Protein AF-A0A9E0F2V9-F1 (afdb_monomer_lite)

pLDDT: mean 80.14, std 17.18, range [42.03, 98.0]

Structure (mmCIF, N/CA/C/O backbone):
data_AF-A0A9E0F2V9-F1
#
_entry.id   AF-A0A9E0F2V9-F1
#
loop_
_atom_site.group_PDB
_atom_site.id
_atom_site.type_symbol
_atom_site.label_atom_id
_atom_site.label_alt_id
_atom_site.label_comp_id
_atom_site.label_asym_id
_atom_site.label_entity_id
_atom_site.label_seq_id
_atom_site.pdbx_PDB_ins_code
_atom_site.Cartn_x
_atom_site.Cartn_y
_atom_site.Cartn_z
_atom_site.occupancy
_atom_site.B_iso_or_equiv
_atom_site.auth_seq_id
_atom_site.auth_comp_id
_atom_site.auth_asym_id
_atom_site.auth_atom_id
_atom_site.pdbx_PDB_model_num
ATOM 1 N N . MET A 1 1 ? 51.502 -6.709 -79.202 1.00 42.56 1 MET A N 1
ATOM 2 C CA . MET A 1 1 ? 51.599 -5.988 -77.911 1.00 42.56 1 MET A CA 1
ATOM 3 C C . MET A 1 1 ? 50.221 -5.487 -77.491 1.00 42.56 1 MET A C 1
ATOM 5 O O . MET A 1 1 ? 49.540 -4.873 -78.295 1.00 42.56 1 MET A O 1
ATOM 9 N N . LYS A 1 2 ? 49.848 -5.825 -76.248 1.00 44.97 2 LYS A N 1
ATOM 10 C CA . LYS A 1 2 ? 48.811 -5.293 -75.335 1.00 44.97 2 LYS A CA 1
ATOM 11 C C . LYS A 1 2 ? 47.953 -4.091 -75.790 1.00 44.97 2 LYS A C 1
ATOM 13 O O . LYS A 1 2 ? 48.499 -3.030 -76.061 1.00 44.97 2 LYS A O 1
ATOM 18 N N . LYS A 1 3 ? 46.635 -4.174 -75.553 1.00 42.03 3 LYS A N 1
ATOM 19 C CA . LYS A 1 3 ? 45.989 -3.678 -74.309 1.00 42.03 3 LYS A CA 1
ATOM 20 C C . LYS A 1 3 ? 44.497 -4.054 -74.272 1.00 42.03 3 LYS A C 1
ATOM 22 O O . LYS A 1 3 ? 43.690 -3.520 -75.022 1.00 42.03 3 LYS A O 1
ATOM 27 N N . THR A 1 4 ? 44.142 -4.947 -73.355 1.00 48.25 4 THR A N 1
ATOM 28 C CA . THR A 1 4 ? 42.770 -5.242 -72.924 1.00 48.25 4 THR A CA 1
ATOM 29 C C . THR A 1 4 ? 42.269 -4.127 -71.998 1.00 48.25 4 THR A C 1
ATOM 31 O O . THR A 1 4 ? 42.947 -3.767 -71.036 1.00 48.25 4 THR A O 1
ATOM 34 N N . LYS A 1 5 ? 41.086 -3.568 -72.288 1.00 46.91 5 LYS A N 1
ATOM 35 C CA . LYS A 1 5 ? 40.357 -2.646 -71.401 1.00 46.91 5 LYS A CA 1
ATOM 36 C C . LYS A 1 5 ? 39.506 -3.462 -70.426 1.00 46.91 5 LYS A C 1
ATOM 38 O O . LYS A 1 5 ? 38.614 -4.188 -70.849 1.00 46.91 5 LYS A O 1
ATOM 43 N N . HIS A 1 6 ? 39.789 -3.322 -69.135 1.00 46.28 6 HIS A N 1
ATOM 44 C CA . HIS A 1 6 ? 38.959 -3.838 -68.050 1.00 46.28 6 HIS A CA 1
ATOM 45 C C . HIS A 1 6 ? 37.864 -2.816 -67.720 1.00 46.28 6 HIS A C 1
ATOM 47 O O . HIS A 1 6 ? 38.167 -1.700 -67.305 1.00 46.28 6 HIS A O 1
ATOM 53 N N . ASN A 1 7 ? 36.602 -3.213 -67.879 1.00 51.56 7 ASN A N 1
ATOM 54 C CA . ASN A 1 7 ? 35.463 -2.532 -67.271 1.00 51.56 7 ASN A CA 1
ATOM 55 C C . ASN A 1 7 ? 35.309 -3.048 -65.836 1.00 51.56 7 ASN A C 1
ATOM 57 O O . ASN A 1 7 ? 35.138 -4.249 -65.631 1.00 51.56 7 ASN A O 1
ATOM 61 N N . SER A 1 8 ? 35.371 -2.150 -64.852 1.00 51.09 8 SER A N 1
ATOM 62 C CA . SER A 1 8 ? 35.053 -2.446 -63.454 1.00 51.09 8 SER A CA 1
ATOM 63 C C . SER A 1 8 ? 33.797 -1.683 -63.036 1.00 51.09 8 SER A C 1
ATOM 65 O O . SER A 1 8 ? 33.853 -0.532 -62.605 1.00 51.09 8 SER A O 1
ATOM 67 N N . THR A 1 9 ? 32.656 -2.343 -63.153 1.00 54.81 9 THR A N 1
ATOM 68 C CA . THR A 1 9 ? 31.407 -1.977 -62.482 1.00 54.81 9 THR A CA 1
ATOM 69 C C . THR A 1 9 ? 31.205 -3.050 -61.427 1.00 54.81 9 THR A C 1
ATOM 71 O O . THR A 1 9 ? 31.023 -4.183 -61.830 1.00 54.81 9 THR A O 1
ATOM 74 N N . PHE A 1 10 ? 31.277 -2.768 -60.122 1.00 43.97 10 PHE A N 1
ATOM 75 C CA . PHE A 1 10 ? 30.590 -3.601 -59.119 1.00 43.97 10 PHE A CA 1
ATOM 76 C C . PHE A 1 10 ? 30.521 -2.909 -57.744 1.00 43.97 10 PHE A C 1
ATOM 78 O O . PHE A 1 10 ? 31.522 -2.698 -57.064 1.00 43.97 10 PHE A O 1
ATOM 85 N N . CYS A 1 11 ? 29.286 -2.543 -57.391 1.00 51.06 11 CYS A N 1
ATOM 86 C CA . CYS A 1 11 ? 28.669 -2.473 -56.065 1.00 51.06 11 CYS A CA 1
ATOM 87 C C . CYS A 1 11 ? 29.554 -2.144 -54.849 1.00 51.06 11 CYS A C 1
ATOM 89 O O . CYS A 1 11 ? 30.099 -3.029 -54.194 1.00 51.06 11 CYS A O 1
ATOM 91 N N . LYS A 1 12 ? 29.533 -0.877 -54.425 1.00 48.84 12 LYS A N 1
ATOM 92 C CA . LYS A 1 12 ? 29.829 -0.475 -53.041 1.00 48.84 12 LYS A CA 1
ATOM 93 C C . LYS A 1 12 ? 28.700 0.423 -52.545 1.00 48.84 12 LYS A C 1
ATOM 95 O O . LYS A 1 12 ? 28.771 1.635 -52.687 1.00 48.84 12 LYS A O 1
ATOM 100 N N . GLY A 1 13 ? 27.625 -0.173 -52.030 1.00 51.34 13 GLY A N 1
ATOM 101 C CA . GLY A 1 13 ? 26.477 0.621 -51.574 1.00 51.34 13 GLY A CA 1
ATOM 102 C C . GLY A 1 13 ? 25.400 -0.096 -50.761 1.00 51.34 13 GLY A C 1
ATOM 103 O O . GLY A 1 13 ? 24.364 0.506 -50.525 1.00 51.34 13 GLY A O 1
ATOM 104 N N . LEU A 1 14 ? 25.603 -1.346 -50.324 1.00 49.72 14 LEU A N 1
ATOM 105 C CA . LEU A 1 14 ? 24.592 -2.082 -49.538 1.00 49.72 14 LEU A CA 1
ATOM 106 C C . LEU A 1 14 ? 25.053 -2.541 -48.145 1.00 49.72 14 LEU A C 1
ATOM 108 O O . LEU A 1 14 ? 24.257 -3.090 -47.391 1.00 49.72 14 LEU A O 1
ATOM 112 N N . ALA A 1 15 ? 26.308 -2.295 -47.764 1.00 51.28 15 ALA A N 1
ATOM 113 C CA . ALA A 1 15 ? 26.835 -2.760 -46.482 1.00 51.28 15 ALA A CA 1
ATOM 114 C C . ALA A 1 15 ? 26.300 -2.021 -45.228 1.00 51.28 15 ALA A C 1
ATOM 116 O O . ALA A 1 15 ? 26.073 -2.698 -44.226 1.00 51.28 15 ALA A O 1
ATOM 117 N N . PRO A 1 16 ? 26.049 -0.691 -45.212 1.00 53.28 16 PRO A N 1
ATOM 118 C CA . PRO A 1 16 ? 25.692 -0.030 -43.952 1.00 53.28 16 PRO A CA 1
ATOM 119 C C . PRO A 1 16 ? 24.237 -0.278 -43.517 1.00 53.28 16 PRO A C 1
ATOM 121 O O . PRO A 1 16 ? 23.945 -0.207 -42.327 1.00 53.28 16 PRO A O 1
ATOM 124 N N . LEU A 1 17 ? 23.323 -0.614 -44.437 1.00 49.56 17 LEU A N 1
ATOM 125 C CA . LEU A 1 17 ? 21.896 -0.766 -44.115 1.00 49.56 17 LEU A CA 1
ATOM 126 C C . LEU A 1 17 ? 21.580 -2.086 -43.380 1.00 49.56 17 LEU A C 1
ATOM 128 O O . LEU A 1 17 ? 20.716 -2.123 -42.502 1.00 49.56 17 LEU A O 1
ATOM 132 N N . VAL A 1 18 ? 22.306 -3.162 -43.708 1.00 55.56 18 VAL A N 1
ATOM 133 C CA . VAL A 1 18 ? 22.108 -4.499 -43.113 1.00 55.56 18 VAL A CA 1
ATOM 134 C C . VAL A 1 18 ? 22.636 -4.555 -41.674 1.00 55.56 18 VAL A C 1
ATOM 136 O O . VAL A 1 18 ? 22.033 -5.183 -40.808 1.00 55.56 18 VAL A O 1
ATOM 139 N N . VAL A 1 19 ? 23.727 -3.840 -41.384 1.00 56.69 19 VAL A N 1
ATOM 140 C CA . VAL A 1 19 ? 24.311 -3.791 -40.033 1.00 56.69 19 VAL A CA 1
ATOM 141 C C . VAL A 1 19 ? 23.405 -3.018 -39.068 1.00 56.69 19 VAL A C 1
ATOM 143 O O . VAL A 1 19 ? 23.190 -3.459 -37.941 1.00 56.69 19 VAL A O 1
ATOM 146 N N . VAL A 1 20 ? 22.803 -1.910 -39.515 1.00 57.31 20 VAL A N 1
ATOM 147 C CA . VAL A 1 20 ? 21.887 -1.106 -38.684 1.00 57.31 20 VAL A CA 1
ATOM 148 C C . VAL A 1 20 ? 20.603 -1.875 -38.353 1.00 57.31 20 VAL A C 1
ATOM 150 O O . VAL A 1 20 ? 20.147 -1.844 -37.211 1.00 57.31 20 VAL A O 1
ATOM 153 N N . THR A 1 21 ? 20.044 -2.620 -39.311 1.00 58.09 21 THR A N 1
ATOM 154 C CA . THR A 1 21 ? 18.828 -3.424 -39.086 1.00 58.09 21 THR A CA 1
ATOM 155 C C . THR A 1 21 ? 19.072 -4.613 -38.152 1.00 58.09 21 THR A C 1
ATOM 157 O O . THR A 1 21 ? 18.257 -4.849 -37.260 1.00 58.09 21 THR A O 1
ATOM 160 N N . ALA A 1 22 ? 20.213 -5.303 -38.263 1.00 58.62 22 ALA A N 1
ATOM 161 C CA . ALA A 1 22 ? 20.571 -6.395 -37.353 1.00 58.62 22 ALA A CA 1
ATOM 162 C C . ALA A 1 22 ? 20.775 -5.914 -35.901 1.00 58.62 22 ALA A C 1
ATOM 164 O O . ALA A 1 22 ? 20.269 -6.531 -34.962 1.00 58.62 22 ALA A O 1
ATOM 165 N N . ILE A 1 23 ? 21.441 -4.770 -35.709 1.00 57.19 23 ILE A N 1
ATOM 166 C CA . ILE A 1 23 ? 21.664 -4.179 -34.381 1.00 57.19 23 ILE A CA 1
ATOM 167 C C . ILE A 1 23 ? 20.333 -3.777 -33.723 1.00 57.19 23 ILE A C 1
ATOM 169 O O . ILE A 1 23 ? 20.120 -4.076 -32.549 1.00 57.19 23 ILE A O 1
ATOM 173 N N . LEU A 1 24 ? 19.396 -3.184 -34.474 1.00 56.12 24 LEU A N 1
ATOM 174 C CA . LEU A 1 24 ? 18.068 -2.828 -33.955 1.00 56.12 24 LEU A CA 1
ATOM 175 C C . LEU A 1 24 ? 17.270 -4.049 -33.472 1.00 56.12 24 LEU A C 1
ATOM 177 O O . LEU A 1 24 ? 16.605 -3.959 -32.443 1.00 56.12 24 LEU A O 1
ATOM 181 N N . THR A 1 25 ? 17.361 -5.201 -34.147 1.00 56.09 25 THR A N 1
ATOM 182 C CA . THR A 1 25 ? 16.632 -6.414 -33.721 1.00 56.09 25 THR A CA 1
ATOM 183 C C . THR A 1 25 ? 17.142 -7.021 -32.411 1.00 56.09 25 THR A C 1
ATOM 185 O O . THR A 1 25 ? 16.345 -7.571 -31.650 1.00 56.09 25 THR A O 1
ATOM 188 N N . LEU A 1 26 ? 18.434 -6.868 -32.091 1.00 53.38 26 LEU A N 1
ATOM 189 C CA . LEU A 1 26 ? 19.013 -7.365 -30.837 1.00 53.38 26 LEU A CA 1
ATOM 190 C C . LEU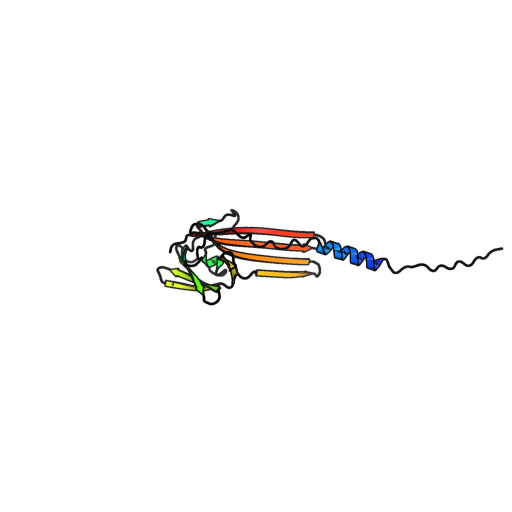 A 1 26 ? 18.591 -6.528 -29.619 1.00 53.38 26 LEU A C 1
ATOM 192 O O . LEU A 1 26 ? 18.475 -7.064 -28.517 1.00 53.38 26 LEU A O 1
ATOM 196 N N . PHE A 1 27 ? 18.283 -5.241 -29.805 1.00 50.22 27 PHE A N 1
ATOM 197 C CA . PHE A 1 27 ? 17.845 -4.375 -28.707 1.00 50.22 27 PHE A CA 1
ATOM 198 C C . PHE A 1 27 ? 16.422 -4.673 -28.206 1.00 50.22 27 PHE A C 1
ATOM 200 O O . PHE A 1 27 ? 16.122 -4.388 -27.047 1.00 50.22 27 PHE A O 1
ATOM 207 N N . PHE A 1 28 ? 15.559 -5.305 -29.011 1.00 51.12 28 PHE A N 1
ATOM 208 C CA . PHE A 1 28 ? 14.186 -5.626 -28.591 1.00 51.12 28 PHE A CA 1
ATOM 209 C C . PHE A 1 28 ? 14.047 -6.945 -27.814 1.00 51.12 28 PHE A C 1
ATOM 211 O O . PHE A 1 28 ? 13.013 -7.159 -27.183 1.00 51.12 28 PHE A O 1
ATOM 218 N N . GLN A 1 29 ? 15.058 -7.824 -27.801 1.00 50.34 29 GLN A N 1
ATOM 219 C CA . GLN A 1 29 ? 14.939 -9.130 -27.131 1.00 50.34 29 GLN A CA 1
ATOM 220 C C . GLN A 1 29 ? 15.136 -9.088 -25.604 1.00 50.34 29 GLN A C 1
ATOM 222 O O . GLN A 1 29 ? 14.766 -10.039 -24.917 1.00 50.34 29 GLN A O 1
ATOM 227 N N . SER A 1 30 ? 15.656 -7.988 -25.048 1.00 48.12 30 SER A N 1
ATOM 228 C CA . SER A 1 30 ? 15.982 -7.894 -23.612 1.00 48.12 30 SER A CA 1
ATOM 229 C C . SER A 1 30 ? 14.944 -7.150 -22.763 1.00 48.12 30 SER A C 1
ATOM 231 O O . SER A 1 30 ? 15.102 -7.057 -21.543 1.00 48.12 30 SER A O 1
ATOM 233 N N . CYS A 1 31 ? 13.850 -6.656 -23.351 1.00 51.56 31 CYS A N 1
ATOM 234 C CA . CYS A 1 31 ? 12.750 -6.070 -22.585 1.00 51.56 31 CYS A CA 1
ATOM 235 C C . CYS A 1 31 ? 11.908 -7.175 -21.933 1.00 51.56 31 CYS A C 1
ATOM 237 O O . CYS A 1 31 ? 10.931 -7.653 -22.508 1.00 51.56 31 CYS A O 1
ATOM 239 N N . LYS A 1 32 ? 12.261 -7.582 -20.707 1.00 58.38 32 LYS A N 1
ATOM 240 C CA . LYS A 1 32 ? 11.376 -8.432 -19.899 1.00 58.38 32 LYS A CA 1
ATOM 241 C C . LYS A 1 32 ? 10.105 -7.638 -19.565 1.00 58.38 32 LYS A C 1
ATOM 243 O O . LYS A 1 32 ? 10.209 -6.584 -18.938 1.00 58.38 32 LYS A O 1
ATOM 248 N N . PRO A 1 33 ? 8.908 -8.106 -19.958 1.00 58.88 33 PRO A N 1
ATOM 249 C CA . PRO A 1 33 ? 7.674 -7.419 -19.611 1.00 58.88 33 PRO A CA 1
ATOM 250 C C . PRO A 1 33 ? 7.473 -7.459 -18.095 1.00 58.88 33 PRO A C 1
ATOM 252 O O . PRO A 1 33 ? 7.706 -8.487 -17.450 1.00 58.88 33 PRO A O 1
ATOM 255 N N . PHE A 1 34 ? 7.008 -6.344 -17.528 1.00 63.66 34 PHE A N 1
ATOM 256 C CA . PHE A 1 34 ? 6.638 -6.288 -16.119 1.00 63.66 34 PHE A CA 1
ATOM 257 C C . PHE A 1 34 ? 5.571 -7.346 -15.834 1.00 63.66 34 PHE A C 1
ATOM 259 O O . PHE A 1 34 ? 4.462 -7.290 -16.368 1.00 63.66 34 PHE A O 1
ATOM 266 N N . LYS A 1 35 ? 5.902 -8.313 -14.979 1.00 67.25 35 LYS A N 1
ATOM 267 C CA . LYS A 1 35 ? 4.924 -9.297 -14.517 1.00 67.25 35 LYS A CA 1
ATOM 268 C C . LYS A 1 35 ? 4.006 -8.613 -13.511 1.00 67.25 35 LYS A C 1
ATOM 270 O O . LYS A 1 35 ? 4.486 -8.181 -12.465 1.00 67.25 35 LYS A O 1
ATOM 275 N N . GLU A 1 36 ? 2.710 -8.539 -13.793 1.00 65.75 36 GLU A N 1
ATOM 276 C CA . GLU A 1 36 ? 1.734 -8.106 -12.789 1.00 65.75 36 GLU A CA 1
ATOM 277 C C . GLU A 1 36 ? 1.777 -9.022 -11.553 1.00 65.75 36 GLU A C 1
ATOM 279 O O . GLU A 1 36 ? 2.314 -10.134 -11.581 1.00 65.75 36 GLU A O 1
ATOM 284 N N . VAL A 1 37 ? 1.229 -8.531 -10.446 1.00 66.88 37 VAL A N 1
ATOM 285 C CA . VAL A 1 37 ? 1.048 -9.318 -9.227 1.00 66.88 37 VAL A CA 1
ATOM 286 C C . VAL A 1 37 ? 0.123 -10.515 -9.507 1.00 66.88 37 VAL A C 1
ATOM 288 O O . VAL A 1 37 ? -0.989 -10.334 -10.008 1.00 66.88 37 VAL A O 1
ATOM 291 N N . THR A 1 38 ? 0.578 -11.733 -9.197 1.00 62.28 38 THR A N 1
ATOM 292 C CA . THR A 1 38 ? -0.144 -12.984 -9.485 1.00 62.28 38 THR A CA 1
ATOM 293 C C . THR A 1 38 ? -1.468 -13.042 -8.725 1.00 62.28 38 THR A C 1
ATOM 295 O O . THR A 1 38 ? -1.505 -12.807 -7.518 1.00 62.28 38 THR A O 1
ATOM 298 N N . LYS A 1 39 ? -2.565 -13.368 -9.418 1.00 55.47 39 LYS A N 1
ATOM 299 C CA . LYS A 1 39 ? -3.900 -13.526 -8.821 1.00 55.47 39 LYS A CA 1
ATOM 300 C C . LYS A 1 39 ? -3.878 -14.640 -7.774 1.00 55.47 39 LYS A C 1
ATOM 302 O O . LYS A 1 39 ? -3.549 -15.777 -8.102 1.00 55.47 39 LYS A O 1
ATOM 307 N N . THR A 1 40 ? -4.250 -14.318 -6.543 1.00 56.78 40 THR A N 1
ATOM 308 C CA . THR A 1 40 ? -4.473 -15.313 -5.491 1.00 56.78 40 THR A CA 1
ATOM 309 C C . THR A 1 40 ? -5.983 -15.485 -5.371 1.00 56.78 40 THR A C 1
ATOM 311 O O . THR A 1 40 ? -6.689 -14.489 -5.221 1.00 56.78 40 THR A O 1
ATOM 314 N N . ASN A 1 41 ? -6.494 -16.715 -5.492 1.00 49.22 41 ASN A N 1
ATOM 315 C CA . ASN A 1 41 ? -7.918 -17.023 -5.316 1.00 49.22 41 ASN A CA 1
ATOM 316 C C . ASN A 1 41 ? -8.291 -16.866 -3.834 1.00 49.22 41 ASN A C 1
ATOM 318 O O . ASN A 1 41 ? -8.375 -17.849 -3.103 1.00 49.22 41 ASN A O 1
ATOM 322 N N . ASN A 1 42 ? -8.462 -15.628 -3.376 1.00 52.44 42 ASN A N 1
ATOM 323 C CA . ASN A 1 42 ? -8.866 -15.349 -2.008 1.00 52.44 42 ASN A CA 1
ATOM 324 C C . ASN A 1 42 ? -10.391 -15.281 -1.899 1.00 52.44 42 ASN A C 1
ATOM 326 O O . ASN A 1 42 ? -11.092 -14.773 -2.772 1.00 52.44 42 ASN A O 1
ATOM 330 N N . SER A 1 43 ? -10.881 -15.855 -0.801 1.00 48.47 43 SER A N 1
ATOM 331 C CA . SER A 1 43 ? -12.282 -15.887 -0.388 1.00 48.47 43 SER A CA 1
ATOM 332 C C . SER A 1 43 ? -12.889 -14.480 -0.335 1.00 48.47 43 SER A C 1
ATOM 334 O O . SER A 1 43 ? -12.224 -13.529 0.080 1.00 48.47 43 SER A O 1
ATOM 336 N N . LYS A 1 44 ? -14.170 -14.404 -0.723 1.00 51.06 44 LYS A N 1
ATOM 337 C CA . LYS A 1 44 ? -15.046 -13.232 -0.903 1.00 51.06 44 LYS A CA 1
ATOM 338 C C . LYS A 1 44 ? -15.165 -12.309 0.316 1.00 51.06 44 LYS A C 1
ATOM 340 O O . LYS A 1 44 ? -16.245 -12.153 0.880 1.00 51.06 44 LYS A O 1
ATOM 345 N N . THR A 1 45 ? -14.076 -11.698 0.748 1.00 58.16 45 THR A N 1
ATOM 346 C CA . THR A 1 45 ? -14.088 -10.767 1.872 1.00 58.16 45 THR A CA 1
ATOM 347 C C . THR A 1 45 ? -13.781 -9.366 1.385 1.00 58.16 45 THR A C 1
ATOM 349 O O . THR A 1 45 ? -12.755 -9.102 0.761 1.00 58.16 45 THR A O 1
ATOM 352 N N . GLU A 1 46 ? -14.729 -8.469 1.634 1.00 78.56 46 GLU A N 1
ATOM 353 C CA . GLU A 1 46 ? -14.623 -7.068 1.269 1.00 78.56 46 GLU A CA 1
ATOM 354 C C . GLU A 1 46 ? -13.513 -6.415 2.106 1.00 78.56 46 GLU A C 1
ATOM 356 O O . GLU A 1 46 ? -13.492 -6.528 3.331 1.00 78.56 46 GLU A O 1
ATOM 361 N N . ILE A 1 47 ? -12.583 -5.716 1.448 1.00 91.06 47 ILE A N 1
ATOM 362 C CA . ILE A 1 47 ? -11.488 -4.970 2.099 1.00 91.06 47 ILE A CA 1
ATOM 363 C C . ILE A 1 47 ? -11.976 -3.786 2.953 1.00 91.06 47 ILE A C 1
ATOM 365 O O . ILE A 1 47 ? -11.175 -3.092 3.577 1.00 91.06 47 ILE A O 1
ATOM 369 N N . VAL A 1 48 ? -13.284 -3.540 2.982 1.00 92.31 48 VAL A N 1
ATOM 370 C CA . VAL A 1 48 ? -13.937 -2.540 3.822 1.00 92.31 48 VAL A CA 1
ATOM 371 C C . VAL A 1 48 ? -13.924 -3.001 5.283 1.00 92.31 48 VAL A C 1
ATOM 373 O O . VAL A 1 48 ? -14.165 -4.170 5.600 1.00 92.31 48 VAL A O 1
ATOM 376 N N . GLY A 1 49 ? -13.601 -2.077 6.182 1.00 94.81 49 GLY A N 1
ATOM 377 C CA . GLY A 1 49 ? -13.474 -2.356 7.611 1.00 94.81 49 GLY A CA 1
ATOM 378 C C . GLY A 1 49 ? -12.585 -1.353 8.331 1.00 94.81 49 GLY A C 1
ATOM 379 O O . GLY A 1 49 ? -12.121 -0.376 7.740 1.00 94.81 49 GLY A O 1
ATOM 380 N N . VAL A 1 50 ? -12.354 -1.614 9.611 1.00 96.38 50 VAL A N 1
ATOM 381 C CA . VAL A 1 50 ? -11.437 -0.874 10.477 1.00 96.38 50 VAL A CA 1
ATOM 382 C C . VAL A 1 50 ? -10.234 -1.756 10.776 1.00 96.38 50 VAL A C 1
ATOM 384 O O . VAL A 1 50 ? -10.381 -2.923 11.142 1.00 96.38 50 VAL A O 1
ATOM 387 N N . TYR A 1 51 ? -9.041 -1.201 10.614 1.00 97.06 51 TYR A N 1
ATOM 388 C CA . TYR A 1 51 ? -7.774 -1.910 10.725 1.00 97.06 51 TYR A CA 1
ATOM 389 C C . TYR A 1 51 ? -6.843 -1.203 11.700 1.00 97.06 51 TYR A C 1
ATOM 391 O O . TYR A 1 51 ? -6.896 0.018 11.844 1.00 97.06 51 TYR A O 1
ATOM 399 N N . SER A 1 52 ? -5.949 -1.970 12.321 1.00 96.81 52 SER A N 1
ATOM 400 C CA . SER A 1 52 ? -4.836 -1.399 13.075 1.00 96.81 52 SER A CA 1
ATOM 401 C C . SER A 1 52 ? -3.940 -0.590 12.139 1.00 96.81 52 SER A C 1
ATOM 403 O O . SER A 1 52 ? -3.595 -1.051 11.046 1.00 96.81 52 SER A O 1
ATOM 405 N N . ASN A 1 53 ? -3.553 0.616 12.558 1.00 96.69 53 ASN A N 1
ATOM 406 C CA . ASN A 1 53 ? -2.557 1.387 11.824 1.00 96.69 53 ASN A CA 1
ATOM 407 C C . ASN A 1 53 ? -1.156 0.765 11.946 1.00 96.69 53 ASN A C 1
ATOM 409 O O . ASN A 1 53 ? -0.318 0.955 11.064 1.00 96.69 53 ASN A O 1
ATOM 413 N N . ASP A 1 54 ? -0.896 0.005 13.010 1.00 94.94 54 ASP A N 1
ATOM 414 C CA . ASP A 1 54 ? 0.392 -0.636 13.245 1.00 94.94 54 ASP A CA 1
ATOM 415 C C . ASP A 1 54 ? 0.564 -1.900 12.387 1.00 94.94 54 ASP A C 1
ATOM 417 O O . ASP A 1 54 ? -0.372 -2.658 12.136 1.00 94.94 54 ASP A O 1
ATOM 421 N N . CYS A 1 55 ? 1.786 -2.104 11.889 1.00 93.56 55 CYS A N 1
ATOM 422 C CA . CYS A 1 55 ? 2.125 -3.226 11.014 1.00 93.56 55 CYS A CA 1
ATOM 423 C C . CYS A 1 55 ? 2.476 -4.471 11.837 1.00 93.56 55 CYS A C 1
ATOM 425 O O . CYS A 1 55 ? 3.519 -4.506 12.505 1.00 93.56 55 CYS A O 1
ATOM 427 N N . ASP A 1 56 ? 1.646 -5.508 11.725 1.00 91.38 56 ASP A N 1
ATOM 428 C CA . ASP A 1 56 ? 1.819 -6.765 12.456 1.00 91.38 56 ASP A CA 1
ATOM 429 C C . ASP A 1 56 ? 3.023 -7.544 11.918 1.00 91.38 56 ASP A C 1
ATOM 431 O O . ASP A 1 56 ? 3.909 -7.954 12.673 1.00 91.38 56 ASP A O 1
ATOM 435 N N . SER A 1 57 ? 3.098 -7.717 10.594 1.00 89.06 57 SER A N 1
ATOM 436 C CA . SER A 1 57 ? 4.183 -8.468 9.961 1.00 89.06 57 SER A CA 1
ATOM 437 C C . SER A 1 57 ? 4.548 -7.965 8.567 1.00 89.06 57 SER A C 1
ATOM 439 O O . SER A 1 57 ? 3.757 -7.326 7.867 1.00 89.06 57 SER A O 1
ATOM 441 N N . ILE A 1 58 ? 5.793 -8.260 8.192 1.00 88.56 58 ILE A N 1
ATOM 442 C CA . ILE A 1 58 ? 6.372 -7.988 6.882 1.00 88.56 58 ILE A CA 1
ATOM 443 C C . ILE A 1 58 ? 7.117 -9.239 6.419 1.00 88.56 58 ILE A C 1
ATOM 445 O O . ILE A 1 58 ? 7.837 -9.856 7.206 1.00 88.56 58 ILE A O 1
ATOM 449 N N . ASP A 1 59 ? 6.916 -9.644 5.171 1.00 85.25 59 ASP A N 1
ATOM 450 C CA . ASP A 1 59 ? 7.553 -10.845 4.613 1.00 85.25 59 ASP A CA 1
ATOM 451 C C . ASP A 1 59 ? 9.037 -10.622 4.277 1.00 85.25 59 ASP A C 1
ATOM 453 O O . ASP A 1 59 ? 9.872 -11.514 4.437 1.00 85.25 59 ASP A O 1
ATOM 457 N N . ASN A 1 60 ? 9.388 -9.407 3.864 1.00 79.38 60 ASN A N 1
ATOM 458 C CA . ASN A 1 60 ? 10.745 -9.004 3.550 1.00 79.38 60 ASN A CA 1
ATOM 459 C C . ASN A 1 60 ? 11.443 -8.431 4.792 1.00 79.38 60 ASN A C 1
ATOM 461 O O . ASN A 1 60 ? 11.168 -7.306 5.210 1.00 79.38 60 ASN A O 1
ATOM 465 N N . LYS A 1 61 ? 12.401 -9.183 5.349 1.00 75.06 61 LYS A N 1
ATOM 466 C CA . LYS A 1 61 ? 13.171 -8.790 6.546 1.00 75.06 61 LYS A CA 1
ATOM 467 C C . LYS A 1 61 ? 13.968 -7.492 6.378 1.00 75.06 61 LYS A C 1
ATOM 469 O O . LYS A 1 61 ? 14.251 -6.833 7.371 1.00 75.06 61 LYS A O 1
ATOM 474 N N . ASN A 1 62 ? 14.312 -7.126 5.143 1.00 79.25 62 ASN A N 1
ATOM 475 C CA . ASN A 1 62 ? 15.046 -5.894 4.848 1.00 79.25 62 ASN A CA 1
ATOM 476 C C . ASN A 1 62 ? 14.114 -4.689 4.661 1.00 79.25 62 ASN A C 1
ATOM 478 O O . ASN A 1 62 ? 14.584 -3.558 4.544 1.00 79.25 62 ASN A O 1
ATOM 482 N N . ALA A 1 63 ? 12.799 -4.908 4.592 1.00 82.31 63 ALA A N 1
ATOM 483 C CA . ALA A 1 63 ? 11.844 -3.836 4.397 1.00 82.31 63 ALA A CA 1
ATOM 484 C C . ALA A 1 63 ? 11.472 -3.179 5.733 1.00 82.31 63 ALA A C 1
ATOM 486 O O . ALA A 1 63 ? 11.233 -3.830 6.749 1.00 82.31 63 ALA A O 1
ATOM 487 N N . THR A 1 64 ? 11.379 -1.851 5.722 1.00 85.75 64 THR A N 1
ATOM 488 C CA . THR A 1 64 ? 10.963 -1.083 6.896 1.00 85.75 64 THR A CA 1
ATOM 489 C C . THR A 1 64 ? 9.486 -1.335 7.194 1.00 85.75 64 THR A C 1
ATOM 491 O O . THR A 1 64 ? 8.633 -1.252 6.294 1.00 85.75 64 THR A O 1
ATOM 494 N N . LYS A 1 65 ? 9.172 -1.596 8.469 1.00 88.81 65 LYS A N 1
ATOM 495 C CA . LYS A 1 65 ? 7.792 -1.562 8.959 1.00 88.81 65 LYS A CA 1
ATOM 496 C C . LYS A 1 65 ? 7.240 -0.152 8.754 1.00 88.81 65 LYS A C 1
ATOM 498 O O . LYS A 1 65 ? 7.849 0.823 9.176 1.00 88.81 65 LYS A O 1
ATOM 503 N N . LYS A 1 66 ? 6.099 -0.057 8.075 1.00 91.81 66 LYS A N 1
ATOM 504 C CA . LYS A 1 66 ? 5.378 1.197 7.842 1.00 91.81 66 LYS A CA 1
ATOM 505 C C . LYS A 1 66 ? 3.979 1.053 8.400 1.00 91.81 66 LYS A C 1
ATOM 507 O O . LYS A 1 66 ? 3.344 0.022 8.165 1.00 91.81 66 LYS A O 1
ATOM 512 N N . GLN A 1 67 ? 3.500 2.081 9.082 1.00 94.94 67 GLN A N 1
ATOM 513 C CA . GLN A 1 67 ? 2.099 2.152 9.467 1.00 94.94 67 GLN A CA 1
ATOM 514 C C . GLN A 1 67 ? 1.205 2.173 8.223 1.00 94.94 67 GLN A C 1
ATOM 516 O O . GLN A 1 67 ? 1.621 2.635 7.154 1.00 94.94 67 GLN A O 1
ATOM 521 N N . LEU A 1 68 ? -0.019 1.667 8.345 1.00 95.81 68 LEU A N 1
ATOM 522 C CA . LEU A 1 68 ? -0.966 1.581 7.237 1.00 95.81 68 LEU A CA 1
ATOM 523 C C . LEU A 1 68 ? -1.191 2.962 6.625 1.00 95.81 68 LEU A C 1
ATOM 525 O O . LEU A 1 68 ? -1.107 3.120 5.406 1.00 95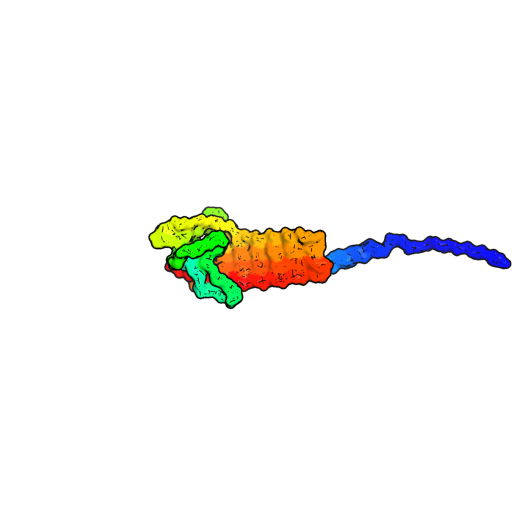.81 68 LEU A O 1
ATOM 529 N N . TRP A 1 69 ? -1.363 3.986 7.457 1.00 96.69 69 TRP A N 1
ATOM 530 C CA . TRP A 1 69 ? -1.568 5.349 6.993 1.00 96.69 69 TRP A CA 1
ATOM 531 C C . TRP A 1 69 ? -0.364 5.918 6.233 1.00 96.69 69 TRP A C 1
ATOM 533 O O . TRP A 1 69 ? -0.560 6.587 5.225 1.00 96.69 69 TRP A O 1
ATOM 543 N N . GLN A 1 70 ? 0.875 5.551 6.579 1.00 94.31 70 GLN A N 1
ATOM 544 C CA . GLN A 1 70 ? 2.068 5.947 5.806 1.00 94.31 70 GLN A CA 1
ATOM 545 C C . GLN A 1 70 ? 2.079 5.371 4.377 1.00 94.31 70 GLN A C 1
ATOM 547 O O . GLN A 1 70 ? 2.758 5.883 3.484 1.00 94.31 70 GLN A O 1
ATOM 552 N N . THR A 1 71 ? 1.335 4.288 4.125 1.00 92.56 71 THR A N 1
ATOM 553 C CA . THR A 1 71 ? 1.158 3.737 2.768 1.00 92.56 71 THR A CA 1
ATOM 554 C C . THR A 1 71 ? 0.089 4.487 1.961 1.00 92.56 71 THR A C 1
ATOM 556 O O . THR A 1 71 ? 0.080 4.445 0.722 1.00 92.56 71 THR A O 1
ATOM 559 N N . VAL A 1 72 ? -0.820 5.174 2.656 1.00 94.00 72 VAL A N 1
ATOM 560 C CA . VAL A 1 72 ? -1.884 6.015 2.096 1.00 94.00 72 VAL A CA 1
ATOM 561 C C . VAL A 1 72 ? -1.350 7.421 1.840 1.00 94.00 72 VAL A C 1
ATOM 563 O O . VAL A 1 72 ? -1.518 7.960 0.741 1.00 94.00 72 VAL A O 1
ATOM 566 N N . ASP A 1 73 ? -0.637 7.974 2.817 1.00 94.00 73 ASP A N 1
ATOM 567 C CA . ASP A 1 73 ? 0.043 9.253 2.759 1.00 94.00 73 ASP A CA 1
ATOM 568 C C . ASP A 1 73 ? 1.538 9.120 3.060 1.00 94.00 73 ASP A C 1
ATOM 570 O O . ASP A 1 73 ? 1.955 8.945 4.201 1.00 94.00 73 ASP A O 1
ATOM 574 N N . LYS A 1 74 ? 2.360 9.252 2.014 1.00 89.38 74 LYS A N 1
ATOM 575 C CA . LYS A 1 74 ? 3.820 9.150 2.125 1.00 89.38 74 LYS A CA 1
ATOM 576 C C . LYS A 1 74 ? 4.439 10.266 2.972 1.00 89.38 74 LYS A C 1
ATOM 578 O O . LYS A 1 74 ? 5.543 10.075 3.465 1.00 89.38 74 LYS A O 1
ATOM 583 N N . ASN A 1 75 ? 3.752 11.401 3.114 1.00 91.50 75 ASN A N 1
ATOM 584 C CA . ASN A 1 75 ? 4.250 12.556 3.861 1.00 91.50 75 ASN A CA 1
ATOM 585 C C . ASN A 1 75 ? 3.826 12.525 5.335 1.00 91.50 75 ASN A C 1
ATOM 587 O O . ASN A 1 75 ? 4.181 13.426 6.087 1.00 91.50 75 ASN A O 1
ATOM 591 N N . TYR A 1 76 ? 3.053 11.518 5.748 1.00 92.19 76 TYR A N 1
ATOM 592 C CA . TYR A 1 76 ? 2.618 11.396 7.129 1.00 92.19 76 TYR A CA 1
ATOM 593 C C . TYR A 1 76 ? 3.769 10.969 8.043 1.00 92.19 76 TYR A C 1
ATOM 595 O O . TYR A 1 76 ? 4.421 9.940 7.821 1.00 92.19 76 TYR A O 1
ATOM 603 N N . ILE A 1 77 ? 3.966 11.744 9.105 1.00 91.38 77 ILE A N 1
ATOM 604 C CA . ILE A 1 77 ? 4.906 11.456 10.182 1.00 91.38 77 ILE A CA 1
ATOM 605 C C . ILE A 1 77 ? 4.086 10.893 11.354 1.00 91.38 77 ILE A C 1
ATOM 607 O O . ILE A 1 77 ? 3.164 11.566 11.804 1.00 91.38 77 ILE A O 1
ATOM 611 N N . PRO A 1 78 ? 4.366 9.668 11.835 1.00 87.88 78 PRO A N 1
ATOM 612 C CA . PRO A 1 78 ? 3.657 9.090 12.971 1.00 87.88 78 PRO A CA 1
ATOM 613 C C . PRO A 1 78 ? 3.855 9.920 14.238 1.00 87.88 78 PRO A C 1
ATOM 615 O O . PRO A 1 78 ? 4.977 10.055 14.721 1.00 87.88 78 PRO A O 1
ATOM 618 N N . GLU A 1 79 ? 2.763 10.440 14.788 1.00 86.56 79 GLU A N 1
ATOM 619 C CA . GLU A 1 79 ? 2.775 11.212 16.040 1.00 86.56 79 GLU A CA 1
ATOM 620 C C . GLU A 1 79 ? 2.365 10.358 17.247 1.00 86.56 79 GLU A C 1
ATOM 622 O O . GLU A 1 79 ? 2.799 10.606 18.371 1.00 86.56 79 GLU A O 1
ATOM 627 N N . LYS A 1 80 ? 1.535 9.332 17.017 1.00 87.06 80 LYS A N 1
ATOM 628 C CA . LYS A 1 80 ? 0.910 8.513 18.062 1.00 87.06 80 LYS A CA 1
ATOM 629 C C . LYS A 1 80 ? 0.778 7.052 17.618 1.00 87.06 80 LYS A C 1
ATOM 631 O O . LYS A 1 80 ? 0.549 6.764 16.442 1.00 87.06 80 LYS A O 1
ATOM 636 N N . ALA A 1 81 ? 0.926 6.131 18.568 1.00 88.00 81 ALA A N 1
ATOM 637 C CA . ALA A 1 81 ? 0.679 4.700 18.375 1.00 88.00 81 ALA A CA 1
ATOM 638 C C . ALA A 1 81 ? -0.798 4.343 18.618 1.00 88.00 81 ALA A C 1
ATOM 640 O O . ALA A 1 81 ? -1.524 5.108 19.253 1.00 88.00 81 ALA A O 1
ATOM 641 N N . GLY A 1 82 ? -1.237 3.174 18.138 1.00 89.94 82 GLY A N 1
ATOM 642 C CA . GLY A 1 82 ? -2.596 2.681 18.392 1.00 89.94 82 GLY A CA 1
ATOM 643 C C . GLY A 1 82 ? -3.705 3.420 17.638 1.00 89.94 82 GLY A C 1
ATOM 644 O O . GLY A 1 82 ? -4.868 3.313 18.011 1.00 89.94 82 GLY A O 1
ATOM 645 N N . LEU A 1 83 ? -3.361 4.168 16.588 1.00 96.12 83 LEU A N 1
ATOM 646 C CA . LEU A 1 83 ? -4.352 4.743 15.680 1.00 96.12 83 LEU A CA 1
ATOM 647 C C . LEU A 1 83 ? -5.040 3.642 14.870 1.00 96.12 83 LEU A C 1
ATOM 649 O O . LEU A 1 83 ? -4.468 2.578 14.611 1.00 96.12 83 LEU A O 1
ATOM 653 N N . GLU A 1 84 ? -6.248 3.928 14.406 1.00 97.31 84 GLU A N 1
ATOM 654 C CA . GLU A 1 84 ? -7.020 3.018 13.566 1.00 97.31 84 GLU A CA 1
ATOM 655 C C . GLU A 1 84 ? -7.200 3.598 12.164 1.00 97.31 84 GLU A C 1
ATOM 657 O O . GLU A 1 84 ? -7.227 4.811 11.958 1.00 97.31 84 GLU A O 1
ATOM 662 N N . VAL A 1 85 ? -7.330 2.723 11.172 1.00 97.62 85 VAL A N 1
ATOM 663 C CA . VAL A 1 85 ? -7.575 3.110 9.785 1.00 97.62 85 VAL A CA 1
ATOM 664 C C . VAL A 1 85 ? -8.859 2.463 9.304 1.00 97.62 85 VAL A C 1
ATOM 666 O O . VAL A 1 85 ? -8.957 1.243 9.184 1.00 97.62 85 VAL A O 1
ATOM 669 N N . LYS A 1 86 ? -9.843 3.292 8.974 1.00 97.56 86 LYS A N 1
ATOM 670 C CA . LYS A 1 86 ? -11.112 2.855 8.400 1.00 97.56 86 LYS A CA 1
ATOM 671 C C . LYS A 1 86 ? -11.064 2.967 6.887 1.00 97.56 86 LYS A C 1
ATOM 673 O O . LYS A 1 86 ? -10.774 4.031 6.351 1.00 97.56 86 LYS A O 1
ATOM 678 N N . ILE A 1 87 ? -11.375 1.876 6.199 1.00 96.75 87 ILE A N 1
ATOM 679 C CA . ILE A 1 87 ? -11.438 1.792 4.739 1.00 96.75 87 ILE A CA 1
ATOM 680 C C . ILE A 1 87 ? -12.891 1.584 4.330 1.00 96.75 87 ILE A C 1
ATOM 682 O O . ILE A 1 87 ? -13.547 0.657 4.800 1.00 96.75 87 ILE A O 1
ATOM 686 N N . GLN A 1 88 ? -13.378 2.421 3.419 1.00 94.88 88 GLN A N 1
ATOM 687 C CA . GLN A 1 88 ? -14.704 2.330 2.819 1.00 94.88 88 GLN A CA 1
ATOM 688 C C . GLN A 1 88 ? -14.608 2.381 1.294 1.00 94.88 88 GLN A C 1
ATOM 690 O O . GLN A 1 88 ? -13.751 3.064 0.731 1.00 94.88 88 GLN A O 1
ATOM 695 N N . SER A 1 89 ? -15.506 1.676 0.610 1.00 91.06 89 SER A N 1
ATOM 696 C CA . SER A 1 89 ? -15.652 1.801 -0.839 1.00 91.06 89 SER A CA 1
ATOM 697 C C . SER A 1 89 ? -16.570 2.975 -1.169 1.00 91.06 89 SER A C 1
ATOM 699 O O . SER A 1 89 ? -17.594 3.194 -0.525 1.00 91.06 89 SER A O 1
ATOM 701 N N . THR A 1 90 ? -16.203 3.749 -2.183 1.00 88.44 90 THR A N 1
ATOM 702 C CA . THR A 1 90 ? -17.025 4.840 -2.722 1.00 88.44 90 THR A CA 1
ATOM 703 C C . THR A 1 90 ? -17.779 4.381 -3.968 1.00 88.44 90 THR A C 1
ATOM 705 O O . THR A 1 90 ? -17.373 3.427 -4.630 1.00 88.44 90 THR A O 1
ATOM 708 N N . LYS A 1 91 ? -18.818 5.128 -4.373 1.00 77.88 91 LYS A N 1
ATOM 709 C CA . LYS A 1 91 ? -19.619 4.847 -5.585 1.00 77.88 91 LYS A CA 1
ATOM 710 C C .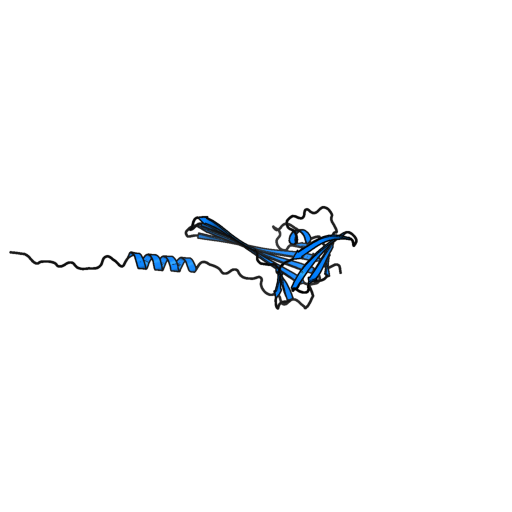 LYS A 1 91 ? -18.797 4.707 -6.878 1.00 77.88 91 LYS A C 1
ATOM 712 O O . LYS A 1 91 ? -19.248 4.071 -7.819 1.00 77.88 91 LYS A O 1
ATOM 717 N N . ASN A 1 92 ? -17.589 5.272 -6.919 1.00 81.62 92 ASN A N 1
ATOM 718 C CA . ASN A 1 92 ? -16.708 5.255 -8.090 1.00 81.62 92 ASN A CA 1
ATOM 719 C C . ASN A 1 92 ? -15.625 4.167 -8.020 1.00 81.62 92 ASN A C 1
ATOM 721 O O . ASN A 1 92 ? -14.567 4.337 -8.627 1.00 81.62 92 ASN A O 1
ATOM 725 N N . ASN A 1 93 ? -15.838 3.098 -7.242 1.00 82.31 93 ASN A N 1
ATOM 726 C CA . ASN A 1 93 ? -14.855 2.032 -7.021 1.00 82.31 93 ASN A CA 1
ATOM 727 C C . ASN A 1 93 ? -13.489 2.562 -6.559 1.00 82.31 93 ASN A C 1
ATOM 729 O O . ASN A 1 93 ? -12.454 2.006 -6.914 1.00 82.31 93 ASN A O 1
ATOM 733 N N . LYS A 1 94 ? -13.478 3.663 -5.798 1.00 89.88 94 LYS A N 1
ATOM 734 C CA . LYS A 1 94 ? -12.287 4.178 -5.107 1.00 89.88 94 LYS A CA 1
ATOM 735 C C . LYS A 1 94 ? -12.404 3.862 -3.627 1.00 89.88 94 LYS A C 1
ATOM 737 O O . LYS A 1 94 ? -13.520 3.802 -3.112 1.00 89.88 94 LYS A O 1
ATOM 742 N N . LEU A 1 95 ? -11.272 3.762 -2.942 1.00 93.81 95 LEU A N 1
ATOM 743 C CA . LEU A 1 95 ? -11.261 3.637 -1.488 1.00 93.81 95 LEU A CA 1
ATOM 744 C C . LEU A 1 95 ? -11.196 5.011 -0.833 1.00 93.81 95 LEU A C 1
ATOM 746 O O . LEU A 1 95 ? -10.304 5.803 -1.135 1.00 93.81 95 LEU A O 1
ATOM 750 N N . PHE A 1 96 ? -12.138 5.270 0.061 1.00 96.00 96 PHE A N 1
ATOM 751 C CA . PHE A 1 96 ? -12.092 6.362 1.017 1.00 96.00 96 PHE A CA 1
ATOM 752 C C . PHE A 1 96 ? -11.519 5.822 2.320 1.00 96.00 96 PHE A C 1
ATOM 754 O O . PHE A 1 96 ? -11.990 4.808 2.833 1.00 96.00 96 PHE A O 1
ATOM 761 N N . VAL A 1 97 ? -10.454 6.450 2.803 1.00 97.62 97 VAL A N 1
ATOM 762 C CA . VAL A 1 97 ? -9.695 5.962 3.949 1.00 97.62 97 VAL A CA 1
ATOM 763 C C . VAL A 1 97 ? -9.588 7.070 4.978 1.00 97.62 97 VAL A C 1
ATOM 765 O O . VAL A 1 97 ? -9.253 8.199 4.625 1.00 97.62 97 VAL A O 1
ATOM 768 N N . GLN A 1 98 ? -9.874 6.745 6.232 1.00 98.00 98 GLN A N 1
ATOM 769 C CA . GLN A 1 98 ? -9.873 7.676 7.355 1.00 98.00 98 GLN A CA 1
ATOM 770 C C . GLN A 1 98 ? -8.918 7.177 8.436 1.00 98.00 98 GLN A C 1
ATOM 772 O O . GLN A 1 98 ? -8.933 5.991 8.765 1.00 98.00 98 GLN A O 1
ATOM 777 N N . LEU A 1 99 ? -8.105 8.080 8.976 1.00 97.62 99 LEU A N 1
ATOM 778 C CA . LEU A 1 99 ? -7.285 7.867 10.162 1.00 97.62 99 LEU A CA 1
ATOM 779 C C . LEU A 1 99 ? -8.087 8.293 11.390 1.00 97.62 99 LEU A C 1
ATOM 781 O O . LEU A 1 99 ? -8.580 9.421 11.431 1.00 97.62 99 LEU A O 1
ATOM 785 N N . ILE A 1 100 ? -8.215 7.400 12.365 1.00 97.19 100 ILE A N 1
ATOM 786 C CA . ILE A 1 100 ? -9.086 7.556 13.529 1.00 97.19 100 ILE A CA 1
ATOM 787 C C . ILE A 1 100 ? -8.258 7.490 14.818 1.00 97.19 100 ILE A C 1
ATOM 789 O O . ILE A 1 100 ? -7.397 6.621 14.962 1.00 97.19 100 ILE A O 1
ATOM 793 N N . ASP A 1 101 ? -8.557 8.386 15.757 1.00 96.12 101 ASP A N 1
ATOM 794 C CA . ASP A 1 101 ? -8.104 8.345 17.152 1.00 96.12 101 ASP A CA 1
ATOM 795 C C . ASP A 1 101 ? -9.315 8.439 18.078 1.00 96.12 101 ASP A C 1
ATOM 797 O O . ASP A 1 101 ? -10.011 9.454 18.067 1.00 96.12 101 ASP A O 1
ATOM 801 N N . ASN A 1 102 ? -9.574 7.388 18.864 1.00 89.94 102 ASN A N 1
ATOM 802 C CA . ASN A 1 102 ? -10.681 7.329 19.829 1.00 89.94 102 ASN A CA 1
ATOM 803 C C . ASN A 1 102 ? -12.018 7.848 19.250 1.00 89.94 102 ASN A C 1
ATOM 805 O O . ASN A 1 102 ? -12.635 8.748 19.814 1.00 89.94 102 ASN A O 1
ATOM 809 N N . ASP A 1 103 ? -12.420 7.321 18.090 1.00 90.75 103 ASP A N 1
ATOM 810 C CA . ASP A 1 103 ? -13.629 7.687 17.326 1.00 90.75 103 ASP A CA 1
ATOM 811 C C . ASP A 1 103 ? -13.614 9.050 16.602 1.00 90.75 103 ASP A C 1
ATOM 813 O O . ASP A 1 103 ? -14.531 9.346 15.832 1.00 90.75 103 ASP A O 1
ATOM 817 N N . SER A 1 104 ? -12.560 9.854 16.753 1.00 95.00 104 SER A N 1
ATOM 818 C CA . SER A 1 104 ? -12.380 11.096 15.994 1.00 95.00 104 SER A CA 1
ATOM 819 C C . SER A 1 104 ? -11.588 10.867 14.708 1.00 95.00 104 SER A C 1
ATOM 821 O O . SER A 1 104 ? -10.557 10.196 14.715 1.00 95.00 104 SER A O 1
ATOM 823 N N . VAL A 1 105 ? -12.036 11.455 13.595 1.00 97.00 105 VAL A N 1
ATOM 824 C CA . VAL A 1 105 ? -11.302 11.421 12.322 1.00 97.00 105 VAL A CA 1
ATOM 825 C C . VAL A 1 105 ? -10.234 12.513 12.328 1.00 97.00 105 VAL A C 1
ATOM 827 O O . VAL A 1 105 ? -10.554 13.698 12.315 1.00 97.00 105 VAL A O 1
ATOM 830 N N . ILE A 1 106 ? -8.963 12.113 12.307 1.00 96.00 106 ILE A N 1
ATOM 831 C CA . ILE A 1 106 ? -7.817 13.035 12.248 1.00 96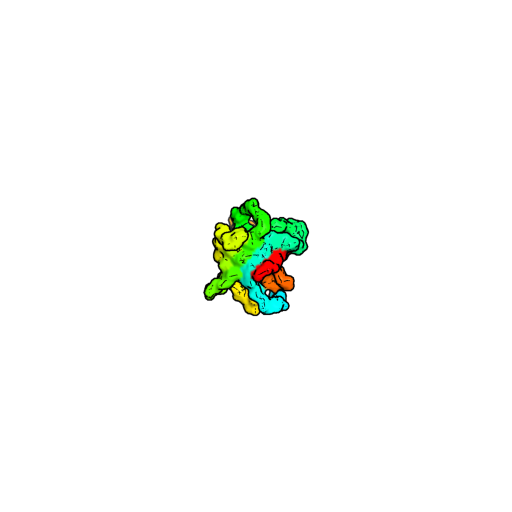.00 106 ILE A CA 1
ATOM 832 C C . ILE A 1 106 ? -7.529 13.449 10.804 1.00 96.00 106 ILE A C 1
ATOM 834 O O . ILE A 1 106 ? -7.159 14.586 10.519 1.00 96.00 106 ILE A O 1
ATOM 838 N N . SER A 1 107 ? -7.637 12.496 9.879 1.00 96.56 107 SER A N 1
ATOM 839 C CA . SER A 1 107 ? -7.280 12.706 8.482 1.00 96.56 107 SER A CA 1
ATOM 840 C C . SER A 1 107 ? -8.066 11.775 7.577 1.00 96.56 107 SER A C 1
ATOM 842 O O . SER A 1 107 ? -8.459 10.678 7.972 1.00 96.56 107 SER A O 1
ATOM 844 N N . GLU A 1 108 ? -8.277 12.196 6.339 1.00 97.25 108 GLU A N 1
ATOM 845 C CA . GLU A 1 108 ? -8.998 11.424 5.342 1.00 97.25 108 GLU A CA 1
ATOM 846 C C . GLU A 1 108 ? -8.350 11.552 3.968 1.00 97.25 108 GLU A C 1
ATOM 848 O O . GLU A 1 108 ? -7.776 12.581 3.603 1.00 97.25 108 GLU A O 1
ATOM 853 N N . LYS A 1 109 ? -8.411 10.475 3.184 1.00 96.81 109 LYS A N 1
ATOM 854 C CA . LYS A 1 109 ? -7.833 10.447 1.845 1.00 96.81 109 LYS A CA 1
ATOM 855 C C . LYS A 1 109 ? -8.580 9.486 0.944 1.00 96.81 109 LYS A C 1
ATOM 857 O O . LYS A 1 109 ? -8.966 8.387 1.333 1.00 96.81 109 LYS A O 1
ATOM 862 N N . ILE A 1 110 ? -8.717 9.878 -0.318 1.00 95.25 110 ILE A N 1
ATOM 863 C CA . ILE A 1 110 ? -9.224 8.994 -1.365 1.00 95.25 110 ILE A CA 1
ATOM 864 C C . ILE A 1 110 ? -8.040 8.356 -2.084 1.00 95.25 110 ILE A C 1
ATOM 866 O O . ILE A 1 110 ? -7.252 9.029 -2.756 1.00 95.25 110 ILE A O 1
ATOM 870 N N . ILE A 1 111 ? -7.940 7.034 -2.004 1.00 93.94 111 ILE A N 1
ATOM 871 C CA . ILE A 1 111 ? -6.961 6.263 -2.761 1.00 93.94 111 ILE A CA 1
ATOM 872 C C . ILE A 1 111 ? -7.502 6.044 -4.170 1.00 93.94 111 ILE A C 1
ATOM 874 O O . ILE A 1 111 ? -8.557 5.447 -4.358 1.00 93.94 111 ILE A O 1
ATOM 878 N N . LYS A 1 112 ? -6.753 6.477 -5.187 1.00 91.50 112 LYS A N 1
ATOM 879 C CA . LYS A 1 112 ? -7.093 6.246 -6.600 1.00 91.50 112 LYS A CA 1
ATOM 880 C C . LYS A 1 112 ? -6.660 4.843 -7.040 1.00 91.50 112 LYS A C 1
ATOM 882 O O . LYS A 1 112 ? -5.506 4.457 -6.841 1.00 91.50 112 LYS A O 1
ATOM 887 N N . GLY A 1 113 ? -7.565 4.113 -7.678 1.00 90.75 113 GLY A N 1
ATOM 888 C CA . GLY A 1 113 ? -7.368 2.723 -8.075 1.00 90.75 113 GLY A CA 1
ATOM 889 C C . GLY A 1 113 ? -8.641 2.127 -8.667 1.00 90.75 113 GLY A C 1
ATOM 890 O O . GLY A 1 113 ? -9.533 2.874 -9.069 1.00 90.75 113 GLY A O 1
ATOM 891 N N . HIS A 1 114 ? -8.691 0.804 -8.754 1.00 90.00 114 HIS A N 1
ATOM 892 C CA . HIS A 1 114 ? -9.867 0.055 -9.189 1.00 90.00 114 HIS A CA 1
ATOM 893 C C . HIS A 1 114 ? -9.861 -1.349 -8.582 1.00 90.00 114 HIS A C 1
ATOM 895 O O . HIS A 1 114 ? -8.800 -1.920 -8.321 1.00 90.00 114 HIS A O 1
ATOM 901 N N . PHE A 1 115 ? -11.049 -1.921 -8.410 1.00 88.25 115 PHE A N 1
ATOM 902 C CA . PHE A 1 115 ? -11.204 -3.351 -8.173 1.00 88.25 115 PHE A CA 1
ATOM 903 C C . PHE A 1 115 ? -11.057 -4.112 -9.495 1.00 88.25 115 PHE A C 1
ATOM 905 O O . PHE A 1 115 ? -11.603 -3.686 -10.515 1.00 88.25 115 PHE A O 1
ATOM 912 N N . LYS A 1 116 ? -10.316 -5.224 -9.489 1.00 84.88 116 LYS A N 1
ATOM 913 C CA . LYS A 1 116 ? -10.309 -6.194 -10.597 1.00 84.88 116 LYS A CA 1
ATOM 914 C C . LYS A 1 116 ? -11.237 -7.375 -10.259 1.00 84.88 116 LYS A C 1
ATOM 916 O O . LYS A 1 116 ? -11.765 -7.480 -9.154 1.00 84.88 116 LYS A O 1
ATOM 921 N N . ASN A 1 117 ? -11.437 -8.278 -11.222 1.00 80.44 117 ASN A N 1
ATOM 922 C CA . ASN A 1 117 ? -12.321 -9.450 -11.092 1.00 80.44 117 ASN A CA 1
ATOM 923 C C . ASN A 1 117 ? -11.926 -10.417 -9.959 1.00 80.44 117 ASN A C 1
ATOM 925 O O . ASN A 1 117 ? -12.714 -11.279 -9.588 1.00 80.44 117 ASN A O 1
ATOM 929 N N . ASP A 1 118 ? -10.713 -10.292 -9.426 1.00 78.62 118 ASP A N 1
ATOM 930 C CA . ASP A 1 118 ? -10.200 -11.046 -8.282 1.00 78.62 118 ASP A CA 1
ATOM 931 C C . ASP A 1 118 ? -10.530 -10.390 -6.929 1.00 78.62 118 ASP A C 1
ATOM 933 O O . ASP A 1 118 ? -9.967 -10.775 -5.908 1.00 78.62 118 ASP A O 1
ATOM 937 N N . GLN A 1 119 ? -11.418 -9.384 -6.917 1.00 80.25 119 GLN A N 1
ATOM 938 C CA . GLN A 1 119 ? -11.870 -8.648 -5.726 1.00 80.25 119 GLN A CA 1
ATOM 939 C C . GLN A 1 119 ? -10.746 -7.937 -4.957 1.00 80.25 119 GLN A C 1
ATOM 941 O O . GLN A 1 119 ? -10.957 -7.404 -3.868 1.00 80.25 119 GLN A O 1
ATOM 946 N N . CYS A 1 120 ? -9.558 -7.866 -5.553 1.00 89.56 120 CYS A N 1
ATOM 947 C CA . CYS A 1 120 ? -8.433 -7.121 -5.030 1.00 89.56 120 CYS A CA 1
ATOM 948 C C . CYS A 1 120 ? -8.503 -5.681 -5.538 1.00 89.56 120 CYS A C 1
ATOM 950 O O . CYS A 1 120 ? -8.901 -5.409 -6.677 1.00 89.56 120 CYS A O 1
ATOM 952 N N . TYR A 1 121 ? -8.077 -4.745 -4.697 1.00 92.44 121 TYR A N 1
ATOM 953 C CA . TYR A 1 121 ? -7.980 -3.346 -5.072 1.00 92.44 121 TYR A CA 1
ATOM 954 C C . TYR A 1 121 ? -6.573 -3.013 -5.548 1.00 92.44 121 TYR A C 1
ATOM 956 O O . TYR A 1 121 ? -5.590 -3.179 -4.827 1.00 92.44 121 TYR A O 1
ATOM 964 N N . TYR A 1 122 ? -6.474 -2.497 -6.765 1.00 92.19 122 TYR A N 1
ATOM 965 C CA . TYR A 1 122 ? -5.216 -2.107 -7.378 1.00 92.19 122 TYR A CA 1
ATOM 966 C C . TYR A 1 122 ? -5.087 -0.589 -7.345 1.00 92.19 122 TYR A C 1
ATOM 968 O O . TYR A 1 122 ? -5.862 0.128 -7.985 1.00 92.19 122 TYR A O 1
ATOM 976 N N . LYS A 1 123 ? -4.081 -0.082 -6.621 1.00 92.56 123 LYS A N 1
ATOM 977 C CA . LYS A 1 123 ? -3.731 1.345 -6.673 1.00 92.56 123 LYS A CA 1
ATOM 978 C C . LYS A 1 123 ? -3.244 1.689 -8.080 1.00 92.56 123 LYS A C 1
ATOM 980 O O . LYS A 1 123 ? -2.692 0.845 -8.790 1.00 92.56 123 LYS A O 1
ATOM 985 N N . ARG A 1 124 ? -3.428 2.949 -8.488 1.00 90.75 124 ARG A N 1
ATOM 986 C CA . ARG A 1 124 ? -2.878 3.446 -9.758 1.00 90.75 124 ARG A CA 1
ATOM 987 C C . ARG A 1 124 ? -1.374 3.154 -9.814 1.00 90.75 124 ARG A C 1
ATOM 989 O O . ARG A 1 124 ? -0.641 3.549 -8.910 1.00 90.75 124 ARG A O 1
ATOM 996 N N . ARG A 1 125 ? -0.941 2.481 -10.883 1.00 88.94 125 ARG A N 1
ATOM 997 C CA . ARG A 1 125 ? 0.469 2.176 -11.145 1.00 88.94 125 ARG A CA 1
ATOM 998 C C . ARG A 1 125 ? 1.274 3.472 -11.204 1.00 88.94 125 ARG A C 1
ATOM 1000 O O . ARG A 1 125 ? 0.861 4.422 -11.873 1.00 88.94 125 ARG A O 1
ATOM 1007 N N . TYR A 1 126 ? 2.397 3.494 -10.502 1.00 88.38 126 TYR A N 1
ATOM 1008 C CA . TYR A 1 126 ? 3.379 4.561 -10.596 1.00 88.38 126 TYR A CA 1
ATOM 1009 C C . TYR A 1 126 ? 4.455 4.100 -11.569 1.00 88.38 126 TYR A C 1
ATOM 1011 O O . TYR A 1 126 ? 5.077 3.064 -11.354 1.00 88.38 126 TYR A O 1
ATOM 1019 N N . PHE A 1 127 ? 4.610 4.823 -12.669 1.00 89.12 127 PHE A N 1
ATOM 1020 C CA . PHE A 1 127 ? 5.622 4.535 -13.670 1.00 89.12 127 PHE A CA 1
ATOM 1021 C C . PHE A 1 127 ? 6.299 5.838 -14.044 1.00 89.12 127 PHE A C 1
ATOM 1023 O O . PHE A 1 127 ? 5.622 6.798 -14.417 1.00 89.12 127 PHE A O 1
ATOM 1030 N N . TYR A 1 128 ? 7.615 5.860 -13.917 1.00 89.25 128 TYR A N 1
ATOM 1031 C CA . TYR A 1 128 ? 8.418 7.024 -14.224 1.00 89.25 128 TYR A CA 1
ATOM 1032 C C . TYR A 1 128 ? 9.708 6.591 -14.911 1.00 89.25 128 TYR A C 1
ATOM 1034 O O . TYR A 1 128 ? 10.305 5.579 -14.545 1.00 89.25 128 TYR A O 1
ATOM 1042 N N . ILE A 1 129 ? 10.111 7.354 -15.924 1.00 87.44 129 ILE A N 1
ATOM 1043 C CA . ILE A 1 129 ? 11.356 7.159 -16.661 1.00 87.44 129 ILE A CA 1
ATOM 1044 C C . ILE A 1 129 ? 12.124 8.474 -16.598 1.00 87.44 129 ILE A C 1
ATOM 1046 O O . ILE A 1 129 ? 11.575 9.523 -16.933 1.00 87.44 129 ILE A O 1
ATOM 1050 N N . VAL A 1 130 ? 13.394 8.405 -16.208 1.00 86.50 130 VAL A N 1
ATOM 1051 C CA . VAL A 1 130 ? 14.334 9.524 -16.282 1.00 86.50 130 VAL A CA 1
ATOM 1052 C C . VAL A 1 130 ? 15.259 9.294 -17.473 1.00 86.50 130 VAL A C 1
ATOM 1054 O O . VAL A 1 130 ? 16.119 8.408 -17.407 1.00 86.50 130 VAL A O 1
ATOM 1057 N N . PRO A 1 131 ? 15.112 10.062 -18.565 1.00 84.31 131 PRO A N 1
ATOM 1058 C CA . PRO A 1 131 ? 16.105 10.071 -19.626 1.00 84.31 131 PRO A CA 1
ATOM 1059 C C . PRO A 1 131 ? 17.323 10.874 -19.151 1.00 84.31 131 PRO A C 1
ATOM 1061 O O . PRO A 1 131 ? 17.214 12.070 -18.898 1.00 84.31 131 PRO A O 1
ATOM 1064 N N . ILE A 1 132 ? 18.478 10.221 -19.012 1.00 84.94 132 ILE A N 1
ATOM 1065 C CA . ILE A 1 132 ? 19.740 10.890 -18.655 1.00 84.94 132 ILE A CA 1
ATOM 1066 C C . ILE A 1 132 ? 20.501 11.247 -19.941 1.00 84.94 132 ILE A C 1
ATOM 1068 O O . ILE A 1 132 ? 20.953 12.375 -20.103 1.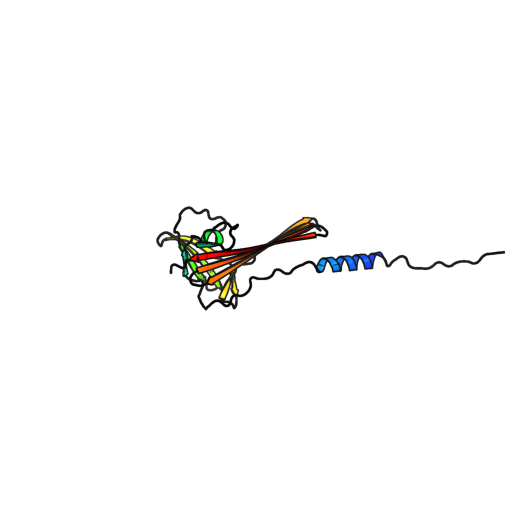00 84.94 132 ILE A O 1
ATOM 1072 N N . LEU A 1 133 ? 20.595 10.302 -20.885 1.00 83.25 133 LEU A N 1
ATOM 1073 C CA . LEU A 1 133 ? 21.119 10.478 -22.247 1.00 83.25 133 LEU A CA 1
ATOM 1074 C C . LEU A 1 133 ? 20.277 9.634 -23.226 1.00 83.25 133 LEU A C 1
ATOM 1076 O O . LEU A 1 133 ? 19.576 8.728 -22.778 1.00 83.25 133 LEU A O 1
ATOM 1080 N N . PRO A 1 134 ? 20.367 9.838 -24.557 1.00 74.50 134 PRO A N 1
ATOM 1081 C CA . PRO A 1 134 ? 19.578 9.072 -25.538 1.00 74.50 134 PRO A CA 1
ATOM 1082 C C . PRO A 1 134 ? 19.673 7.541 -25.403 1.00 74.50 134 PRO A C 1
ATOM 1084 O O . PRO A 1 134 ? 18.765 6.820 -25.800 1.00 74.50 134 PRO A O 1
ATOM 1087 N N . VAL A 1 135 ? 20.769 7.049 -24.823 1.00 75.75 135 VAL A N 1
ATOM 1088 C CA . VAL A 1 135 ? 21.087 5.626 -24.607 1.00 75.75 135 VAL A CA 1
ATOM 1089 C C . VAL A 1 135 ? 21.209 5.249 -23.125 1.00 75.75 135 VAL A C 1
ATOM 1091 O O . VAL A 1 135 ? 21.551 4.108 -22.814 1.00 75.75 135 VAL A O 1
ATOM 1094 N N . LEU A 1 136 ? 20.965 6.205 -22.219 1.00 80.00 136 LEU A N 1
ATOM 1095 C CA . LEU A 1 136 ? 21.035 6.033 -20.771 1.00 80.00 136 LEU A CA 1
ATOM 1096 C C . LEU A 1 136 ? 19.721 6.485 -20.146 1.00 80.00 136 LEU A C 1
ATOM 1098 O O . LEU A 1 136 ? 19.430 7.680 -20.064 1.00 80.00 136 LEU A O 1
ATOM 1102 N N . TRP A 1 137 ? 18.943 5.528 -19.672 1.00 82.44 137 TRP A N 1
ATOM 1103 C CA . TRP A 1 137 ? 17.685 5.810 -19.000 1.00 82.44 137 TRP A CA 1
ATOM 1104 C C . TRP A 1 137 ? 17.537 4.930 -17.774 1.00 82.44 137 TRP A C 1
ATOM 1106 O O . TRP A 1 137 ? 17.995 3.786 -17.744 1.00 82.44 137 TRP A O 1
ATOM 1116 N N . TRP A 1 138 ? 16.890 5.495 -16.764 1.00 87.25 138 TRP A N 1
ATOM 1117 C CA . TRP A 1 138 ? 16.486 4.805 -15.551 1.00 87.25 138 TRP A CA 1
ATOM 1118 C C . TRP A 1 138 ? 14.964 4.785 -15.488 1.00 87.25 138 TRP A C 1
ATOM 1120 O O . TRP A 1 138 ? 14.311 5.744 -15.905 1.00 87.25 138 TRP A O 1
ATOM 1130 N N . PHE A 1 139 ? 14.390 3.701 -14.982 1.00 88.12 139 PHE A N 1
ATOM 1131 C CA . PHE A 1 139 ? 12.960 3.596 -14.756 1.00 88.12 139 PHE A CA 1
ATOM 1132 C C . PHE A 1 139 ? 12.659 3.067 -13.361 1.00 88.12 139 PHE A C 1
ATOM 1134 O O . PHE A 1 139 ? 13.365 2.213 -12.821 1.00 88.12 139 PHE A O 1
ATOM 1141 N N . GLU A 1 140 ? 11.543 3.543 -12.825 1.00 88.88 140 GLU A N 1
ATOM 1142 C CA . GLU A 1 140 ? 10.898 2.990 -11.648 1.00 88.88 140 GLU A CA 1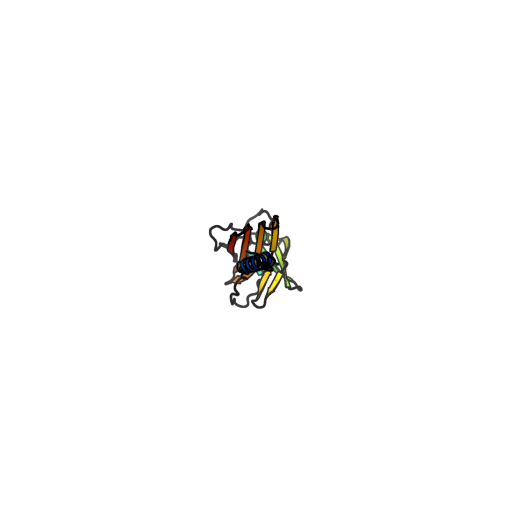
ATOM 1143 C C . GLU A 1 140 ? 9.456 2.654 -12.002 1.00 88.88 140 GLU A C 1
ATOM 1145 O O . GLU A 1 140 ? 8.708 3.451 -12.579 1.00 88.88 140 GLU A O 1
ATOM 1150 N N . ASN A 1 141 ? 9.055 1.451 -11.629 1.00 89.56 141 ASN A N 1
ATOM 1151 C CA . ASN A 1 141 ? 7.721 0.956 -11.833 1.00 89.56 141 ASN A CA 1
ATOM 1152 C C . ASN A 1 141 ? 7.203 0.296 -10.560 1.00 89.56 141 ASN A C 1
ATOM 1154 O O . ASN A 1 141 ? 7.757 -0.691 -10.093 1.00 89.56 141 ASN A O 1
ATOM 1158 N N . ARG A 1 142 ? 6.090 0.793 -10.034 1.00 90.50 142 ARG A N 1
ATOM 1159 C CA . ARG A 1 142 ? 5.527 0.337 -8.770 1.00 90.50 142 ARG A CA 1
ATOM 1160 C C . ARG A 1 142 ? 4.035 0.075 -8.904 1.00 90.50 142 ARG A C 1
ATOM 1162 O O . ARG A 1 142 ? 3.273 0.922 -9.384 1.00 90.50 142 ARG A O 1
ATOM 1169 N N . GLN A 1 143 ? 3.604 -1.091 -8.439 1.00 92.69 143 GLN A N 1
ATOM 1170 C CA . GLN A 1 143 ? 2.202 -1.482 -8.349 1.00 92.69 143 GLN A CA 1
ATOM 1171 C C . GLN A 1 143 ? 1.896 -1.944 -6.927 1.00 92.69 143 GLN A C 1
ATOM 1173 O O . GLN A 1 143 ? 2.622 -2.754 -6.359 1.00 92.69 143 GLN A O 1
ATOM 1178 N N . THR A 1 144 ? 0.796 -1.446 -6.365 1.00 93.44 144 THR A N 1
ATOM 1179 C CA . THR A 1 144 ? 0.323 -1.870 -5.045 1.00 93.44 144 THR A CA 1
ATOM 1180 C C . THR A 1 144 ? -1.034 -2.539 -5.178 1.00 93.44 144 THR A C 1
ATOM 1182 O O . THR A 1 144 ? -1.953 -1.967 -5.778 1.00 93.44 144 THR A O 1
ATOM 1185 N N . ARG A 1 145 ? -1.158 -3.726 -4.590 1.00 93.56 145 ARG A N 1
ATOM 1186 C CA . ARG A 1 145 ? -2.393 -4.494 -4.473 1.00 93.56 145 ARG A CA 1
ATOM 1187 C C . ARG A 1 145 ? -2.816 -4.546 -3.008 1.00 93.56 145 ARG A C 1
ATOM 1189 O O . ARG A 1 145 ? -1.988 -4.758 -2.130 1.00 93.56 145 ARG A O 1
ATOM 1196 N N . ILE A 1 146 ? -4.103 -4.343 -2.760 1.00 94.19 146 ILE A N 1
ATOM 1197 C CA . ILE A 1 146 ? -4.722 -4.407 -1.438 1.00 94.19 146 ILE A CA 1
ATOM 1198 C C . ILE A 1 146 ? -5.768 -5.516 -1.476 1.00 94.19 146 ILE A C 1
ATOM 1200 O O . ILE A 1 146 ? -6.647 -5.505 -2.342 1.00 94.19 146 ILE A O 1
ATOM 1204 N N . TYR A 1 147 ? -5.676 -6.466 -0.557 1.00 92.75 147 TYR A N 1
ATOM 1205 C CA . TYR A 1 147 ? -6.628 -7.568 -0.443 1.00 92.75 147 TYR A CA 1
ATOM 1206 C C . TYR A 1 147 ? -6.769 -8.015 1.008 1.00 92.75 147 TYR A C 1
ATOM 1208 O O . TYR A 1 147 ? -5.919 -7.704 1.840 1.00 92.75 147 TYR A O 1
ATOM 1216 N N . LEU A 1 148 ? -7.841 -8.742 1.316 1.00 91.12 148 LEU A N 1
ATOM 1217 C CA . LEU A 1 148 ? -8.010 -9.364 2.624 1.00 91.12 148 LEU A CA 1
ATOM 1218 C C . LEU A 1 148 ? -7.550 -10.825 2.566 1.00 91.12 148 LEU A C 1
ATOM 1220 O O . LEU A 1 148 ? -7.863 -11.548 1.620 1.00 91.12 148 LEU A O 1
ATOM 1224 N N . ASN A 1 149 ? -6.804 -11.260 3.576 1.00 89.62 149 ASN A N 1
ATOM 1225 C CA . ASN A 1 149 ? -6.385 -12.644 3.746 1.00 89.62 149 ASN A CA 1
ATOM 1226 C C . ASN A 1 149 ? -6.460 -13.027 5.224 1.00 89.62 149 ASN A C 1
ATOM 1228 O O . ASN A 1 149 ? -5.787 -12.416 6.045 1.00 89.62 149 ASN A O 1
ATOM 1232 N N . GLN A 1 150 ? -7.279 -14.026 5.565 1.00 88.00 150 GLN A N 1
ATOM 1233 C CA . GLN A 1 150 ? -7.389 -14.563 6.932 1.00 88.00 150 GLN A CA 1
ATOM 1234 C C . GLN A 1 150 ? -7.614 -13.487 8.021 1.00 88.00 150 GLN A C 1
ATOM 1236 O O . GLN A 1 150 ? -7.057 -13.567 9.109 1.00 88.00 150 GLN A O 1
ATOM 1241 N N . GLY A 1 151 ? -8.417 -12.454 7.730 1.00 88.50 151 GLY A N 1
ATOM 1242 C CA . GLY A 1 151 ? -8.681 -11.355 8.673 1.00 88.50 151 GLY A CA 1
ATOM 1243 C C . GLY A 1 151 ? -7.594 -10.273 8.732 1.00 88.50 151 GLY A C 1
ATOM 1244 O O . GLY A 1 151 ? -7.710 -9.333 9.515 1.00 88.50 151 GLY A O 1
ATOM 1245 N N . TYR A 1 152 ? -6.575 -10.359 7.880 1.00 92.81 152 TYR A N 1
ATOM 1246 C CA . TYR A 1 152 ? -5.559 -9.329 7.703 1.00 92.81 152 TYR A CA 1
ATOM 1247 C C . TYR A 1 152 ? -5.769 -8.582 6.394 1.00 92.81 152 TYR A C 1
ATOM 1249 O O . TYR A 1 152 ? -5.993 -9.187 5.345 1.00 92.81 152 TYR A O 1
ATOM 1257 N N . LEU A 1 153 ? -5.643 -7.260 6.443 1.00 95.06 153 LEU A N 1
ATOM 1258 C CA . LEU A 1 153 ? -5.443 -6.452 5.253 1.00 95.06 153 LEU A CA 1
ATOM 1259 C C . LEU A 1 153 ? -3.997 -6.617 4.807 1.00 95.06 153 LEU A C 1
ATOM 1261 O O . LEU A 1 153 ? -3.070 -6.274 5.540 1.00 95.06 153 LEU A O 1
ATOM 1265 N N . VAL A 1 154 ? -3.811 -7.137 3.602 1.00 94.56 154 VAL A N 1
ATOM 1266 C CA . VAL A 1 154 ? -2.496 -7.322 3.004 1.00 94.56 154 VAL A CA 1
ATOM 1267 C C . VAL A 1 154 ? -2.271 -6.239 1.963 1.00 94.56 154 VAL A C 1
ATOM 1269 O O . VAL A 1 154 ? -3.044 -6.094 1.012 1.00 94.56 154 VAL A O 1
ATOM 1272 N N . LEU A 1 155 ? -1.199 -5.475 2.154 1.00 95.06 155 LEU A N 1
ATOM 1273 C CA . LEU A 1 155 ? -0.672 -4.542 1.171 1.00 95.06 155 LEU A CA 1
ATOM 1274 C C . LEU A 1 155 ? 0.546 -5.175 0.515 1.00 95.06 155 LEU A C 1
ATOM 1276 O O . LEU A 1 155 ? 1.621 -5.221 1.110 1.00 95.06 155 LEU A O 1
ATOM 1280 N N . GLU A 1 156 ? 0.362 -5.630 -0.716 1.00 93.81 156 GLU A N 1
ATOM 1281 C CA . GLU A 1 156 ? 1.429 -6.152 -1.557 1.00 93.81 156 GLU A CA 1
ATOM 1282 C C . GLU A 1 156 ? 1.957 -5.044 -2.462 1.00 93.81 156 GLU A C 1
ATOM 1284 O O . GLU A 1 156 ? 1.224 -4.464 -3.268 1.00 93.81 156 GLU A O 1
ATOM 1289 N N . GLU A 1 157 ? 3.238 -4.737 -2.324 1.00 92.19 157 GLU A N 1
ATOM 1290 C CA . GLU A 1 157 ? 3.941 -3.735 -3.106 1.00 92.19 157 GLU A CA 1
ATOM 1291 C C . GLU A 1 157 ? 5.002 -4.419 -3.959 1.00 92.19 157 GLU A C 1
ATOM 1293 O O . GLU A 1 157 ? 5.986 -4.953 -3.448 1.00 92.19 157 GLU A O 1
ATOM 1298 N N . LYS A 1 158 ? 4.794 -4.366 -5.274 1.00 91.44 158 LYS A N 1
ATOM 1299 C CA . LYS A 1 158 ? 5.759 -4.820 -6.262 1.00 91.44 158 LYS A CA 1
ATOM 1300 C C . LYS A 1 158 ? 6.426 -3.615 -6.897 1.00 91.44 158 LYS A C 1
ATOM 1302 O O . LYS A 1 158 ? 5.749 -2.786 -7.513 1.00 91.44 158 LYS A O 1
ATOM 1307 N N . GLU A 1 159 ? 7.738 -3.545 -6.766 1.00 90.44 159 GLU A N 1
ATOM 1308 C CA . GLU A 1 159 ? 8.568 -2.497 -7.341 1.00 90.44 159 GLU A CA 1
ATOM 1309 C C . GLU A 1 159 ? 9.584 -3.129 -8.288 1.00 90.44 159 GLU A C 1
ATOM 1311 O O . GLU A 1 159 ? 10.199 -4.149 -7.987 1.00 90.44 159 GLU A O 1
ATOM 1316 N N . ASP A 1 160 ? 9.704 -2.549 -9.470 1.00 87.00 160 ASP A N 1
ATOM 1317 C CA . ASP A 1 160 ? 10.624 -2.957 -10.513 1.00 87.00 160 ASP A CA 1
ATOM 1318 C C . ASP A 1 160 ? 11.385 -1.715 -10.956 1.00 87.00 160 ASP A C 1
ATOM 1320 O O . ASP A 1 160 ? 10.801 -0.744 -11.444 1.00 87.00 160 ASP A O 1
ATOM 1324 N N . THR A 1 161 ? 12.684 -1.731 -10.709 1.00 87.44 161 THR A N 1
ATOM 1325 C CA . THR A 1 161 ? 13.591 -0.639 -11.054 1.00 87.44 161 THR A CA 1
ATOM 1326 C C . THR A 1 161 ? 14.626 -1.166 -12.011 1.00 87.44 161 THR A C 1
ATOM 1328 O O . THR A 1 161 ? 15.050 -2.317 -11.916 1.00 87.44 161 THR A O 1
ATOM 1331 N N . GLY A 1 162 ? 15.073 -0.324 -12.922 1.00 85.06 162 GLY A N 1
ATOM 1332 C CA . GLY A 1 162 ? 16.147 -0.712 -13.806 1.00 85.06 162 GLY A CA 1
ATOM 1333 C C . GLY A 1 162 ? 16.638 0.438 -14.640 1.00 85.06 162 GLY A C 1
ATOM 1334 O O . GLY A 1 162 ? 16.192 1.577 -14.519 1.00 85.06 162 GLY A O 1
ATOM 1335 N N . GLY A 1 163 ? 17.584 0.123 -15.499 1.00 81.62 163 GLY A N 1
ATOM 1336 C CA . GLY A 1 163 ? 18.085 1.063 -16.472 1.00 81.62 163 GLY A CA 1
ATOM 1337 C C . GLY A 1 163 ? 18.811 0.344 -17.583 1.00 81.62 163 GLY A C 1
ATOM 1338 O O . GLY A 1 163 ? 19.173 -0.830 -17.461 1.00 81.62 163 GLY A O 1
ATOM 1339 N N . ALA A 1 164 ? 19.013 1.064 -18.674 1.00 78.50 164 ALA A N 1
ATOM 1340 C CA . ALA A 1 164 ? 19.850 0.604 -19.763 1.00 78.50 164 ALA A CA 1
ATOM 1341 C C . ALA A 1 164 ? 21.027 1.557 -19.918 1.00 78.50 164 ALA A C 1
ATOM 1343 O O . ALA A 1 164 ? 20.839 2.772 -19.935 1.00 78.50 164 ALA A O 1
ATOM 1344 N N . VAL A 1 165 ? 22.225 0.990 -20.048 1.00 71.69 165 VAL A N 1
ATOM 1345 C CA . VAL A 1 165 ? 23.438 1.706 -20.450 1.00 71.69 165 VAL A CA 1
ATOM 1346 C C . VAL A 1 165 ? 23.999 0.985 -21.667 1.00 71.69 165 VAL A C 1
ATOM 1348 O O . VAL A 1 165 ? 24.581 -0.082 -21.493 1.00 71.69 165 VAL A O 1
ATOM 1351 N N . LEU A 1 166 ? 23.834 1.558 -22.869 1.00 55.72 166 LEU A N 1
ATOM 1352 C CA . LEU A 1 166 ? 24.425 1.167 -24.172 1.00 55.72 166 LEU A CA 1
ATOM 1353 C C . LEU A 1 166 ? 24.264 -0.302 -24.644 1.00 55.72 166 LEU A C 1
ATOM 1355 O O . LEU A 1 166 ? 23.863 -0.523 -25.778 1.00 55.72 166 LEU A O 1
ATOM 1359 N N . ILE A 1 167 ? 24.579 -1.297 -23.818 1.00 47.19 167 ILE A N 1
ATOM 1360 C CA . ILE A 1 167 ? 24.564 -2.744 -24.092 1.00 47.19 167 ILE A CA 1
ATOM 1361 C C . ILE A 1 167 ? 24.229 -3.592 -22.849 1.00 47.19 167 ILE A C 1
ATOM 1363 O O . ILE A 1 167 ? 24.103 -4.809 -22.958 1.00 47.19 167 ILE A O 1
ATOM 1367 N N . MET A 1 168 ? 24.045 -2.983 -21.672 1.00 52.69 168 MET A N 1
ATOM 1368 C CA . MET A 1 168 ? 23.662 -3.687 -20.446 1.00 52.69 168 MET A CA 1
ATOM 1369 C C . MET A 1 168 ? 22.360 -3.117 -19.887 1.00 52.69 168 MET A C 1
ATOM 1371 O O . MET A 1 168 ? 22.266 -1.929 -19.578 1.00 52.69 168 MET A O 1
ATOM 1375 N N . ALA A 1 169 ? 21.360 -3.988 -19.760 1.00 62.47 169 ALA A N 1
ATOM 1376 C CA . ALA A 1 169 ? 20.143 -3.723 -19.010 1.00 62.47 169 ALA A CA 1
ATOM 1377 C C . ALA A 1 169 ? 20.256 -4.428 -17.657 1.00 62.47 169 ALA A C 1
ATOM 1379 O O . ALA A 1 169 ? 20.424 -5.647 -17.593 1.00 62.47 169 ALA A O 1
ATOM 1380 N N . GLY A 1 170 ? 20.194 -3.651 -16.582 1.00 67.75 170 GLY A N 1
ATOM 1381 C CA . GLY A 1 170 ? 20.178 -4.145 -15.211 1.00 67.75 170 GLY A CA 1
ATOM 1382 C C . GLY A 1 170 ? 18.881 -3.727 -14.539 1.00 67.75 170 GLY A C 1
ATOM 1383 O O . GLY A 1 170 ? 18.353 -2.650 -14.818 1.00 67.75 170 GLY A O 1
ATOM 1384 N N . GLY A 1 171 ? 18.359 -4.570 -13.658 1.00 74.69 171 GLY A N 1
ATOM 1385 C CA . GLY A 1 171 ? 17.164 -4.244 -12.901 1.00 74.69 171 GLY A CA 1
ATOM 1386 C C . GLY A 1 171 ? 17.052 -5.061 -11.630 1.00 74.69 171 GLY A C 1
ATOM 1387 O O . GLY A 1 171 ? 17.644 -6.134 -11.510 1.00 74.69 171 GLY A O 1
ATOM 1388 N N . ASN A 1 172 ? 16.298 -4.527 -10.681 1.00 83.56 172 ASN A N 1
ATOM 1389 C CA . ASN A 1 172 ? 15.963 -5.181 -9.436 1.00 83.56 172 ASN A CA 1
ATOM 1390 C C . ASN A 1 172 ? 14.447 -5.163 -9.267 1.00 83.56 172 ASN A C 1
ATOM 1392 O O . ASN A 1 172 ? 13.812 -4.112 -9.382 1.00 83.56 172 ASN A O 1
ATOM 1396 N N . THR A 1 173 ? 13.890 -6.326 -8.949 1.00 84.94 173 THR A N 1
ATOM 1397 C CA . THR A 1 173 ? 12.478 -6.466 -8.618 1.00 84.94 173 THR A CA 1
ATOM 1398 C C . THR A 1 173 ? 12.367 -6.814 -7.144 1.00 84.94 173 THR A C 1
ATOM 1400 O O . THR A 1 173 ? 12.905 -7.825 -6.694 1.00 84.94 173 THR A O 1
ATOM 1403 N N . THR A 1 174 ? 11.623 -6.012 -6.396 1.00 87.38 174 THR A N 1
ATOM 1404 C CA . THR A 1 174 ? 11.298 -6.287 -5.000 1.00 87.38 174 THR A CA 1
ATOM 1405 C C . THR A 1 174 ? 9.802 -6.549 -4.865 1.00 87.38 174 THR A C 1
ATOM 1407 O O . THR A 1 174 ? 8.970 -5.953 -5.554 1.00 87.38 174 THR A O 1
ATOM 1410 N N . ASN A 1 175 ? 9.454 -7.495 -3.994 1.00 89.00 175 ASN A N 1
ATOM 1411 C CA . ASN A 1 175 ? 8.083 -7.705 -3.547 1.00 89.00 175 ASN A CA 1
ATOM 1412 C C . ASN A 1 175 ? 8.061 -7.584 -2.025 1.00 89.00 175 ASN A C 1
ATOM 1414 O O . ASN A 1 175 ? 8.968 -8.080 -1.356 1.00 89.00 175 ASN A O 1
ATOM 1418 N N . THR A 1 176 ? 7.078 -6.868 -1.497 1.00 91.38 176 THR A N 1
ATOM 1419 C CA . THR A 1 176 ? 6.905 -6.678 -0.059 1.00 91.38 176 THR A CA 1
ATOM 1420 C C . THR A 1 176 ? 5.430 -6.760 0.289 1.00 91.38 176 THR A C 1
ATOM 1422 O O . THR A 1 176 ? 4.636 -5.953 -0.189 1.00 91.38 176 THR A O 1
ATOM 1425 N N . ASN A 1 177 ? 5.086 -7.678 1.181 1.00 93.50 177 ASN A N 1
ATOM 1426 C CA . ASN A 1 177 ? 3.771 -7.806 1.785 1.00 93.50 177 ASN A CA 1
ATOM 1427 C C . ASN A 1 177 ? 3.793 -7.242 3.201 1.00 93.50 177 ASN A C 1
ATOM 1429 O O . ASN A 1 177 ? 4.620 -7.627 4.026 1.00 93.50 177 ASN A O 1
ATOM 1433 N N . ARG A 1 178 ? 2.854 -6.342 3.492 1.00 95.00 178 ARG A N 1
ATOM 1434 C CA . ARG A 1 178 ? 2.615 -5.805 4.836 1.00 95.00 178 ARG A CA 1
ATOM 1435 C C . ARG A 1 178 ? 1.228 -6.206 5.298 1.00 95.00 178 ARG A C 1
ATOM 1437 O O . ARG A 1 178 ? 0.268 -6.033 4.548 1.00 95.00 178 ARG A O 1
ATOM 1444 N N . LEU A 1 179 ? 1.142 -6.747 6.507 1.00 95.19 179 LEU A N 1
ATOM 1445 C CA . LEU A 1 179 ? -0.099 -7.254 7.074 1.00 95.19 179 LEU A CA 1
ATOM 1446 C C . LEU A 1 179 ? -0.573 -6.340 8.202 1.00 95.19 179 LEU A C 1
ATOM 1448 O O . LEU A 1 179 ? 0.193 -6.016 9.110 1.00 95.19 179 LEU A O 1
ATOM 1452 N N . TYR A 1 180 ? -1.852 -5.980 8.150 1.00 96.25 180 TYR A N 1
ATOM 1453 C CA . TYR A 1 180 ? -2.522 -5.148 9.145 1.00 96.25 180 TYR A CA 1
ATOM 1454 C C . TYR A 1 180 ? -3.761 -5.870 9.660 1.00 96.25 180 TYR A C 1
ATOM 1456 O O . TYR A 1 180 ? -4.579 -6.359 8.877 1.00 96.25 180 TYR A O 1
ATOM 1464 N N . LYS A 1 181 ? -3.900 -5.963 10.980 1.00 95.56 181 LYS A N 1
ATOM 1465 C CA . LYS A 1 181 ? -5.000 -6.694 11.610 1.00 95.56 181 LYS A CA 1
ATOM 1466 C C . LYS A 1 181 ? -6.329 -5.966 11.428 1.00 95.56 181 LYS A C 1
ATOM 1468 O O . LYS A 1 181 ? -6.411 -4.766 11.690 1.00 95.56 181 LYS A O 1
ATOM 1473 N N . LYS A 1 182 ? -7.381 -6.688 11.028 1.00 94.94 182 LYS A N 1
ATOM 1474 C CA . LYS A 1 182 ? -8.756 -6.172 11.065 1.00 94.94 182 LYS A CA 1
ATOM 1475 C C . LYS A 1 182 ? -9.264 -6.139 12.508 1.00 94.94 182 LYS A C 1
ATOM 1477 O O . LYS A 1 182 ? -9.126 -7.119 13.238 1.00 94.94 182 LYS A O 1
ATOM 1482 N N . ILE A 1 183 ? -9.838 -5.009 12.902 1.00 93.75 183 ILE A N 1
ATOM 1483 C CA . ILE A 1 183 ? -10.411 -4.766 14.231 1.00 93.75 183 ILE A CA 1
ATOM 1484 C C . ILE A 1 183 ? -11.936 -4.907 14.173 1.00 93.75 183 ILE A C 1
ATOM 1486 O O . ILE A 1 183 ? -12.512 -5.572 15.032 1.00 93.75 183 ILE A O 1
ATOM 1490 N N . ARG A 1 184 ? -12.583 -4.295 13.167 1.00 88.75 184 ARG A N 1
ATOM 1491 C CA . ARG A 1 184 ? -14.044 -4.301 12.961 1.00 88.75 184 ARG A CA 1
ATOM 1492 C C . ARG A 1 184 ? -14.392 -4.418 11.476 1.00 88.75 184 ARG A C 1
ATOM 1494 O O . ARG A 1 184 ? -13.674 -3.823 10.638 1.00 88.75 184 ARG A O 1
#

Secondary structure (DSSP, 8-state):
---PPPP-----SSHHHHHHHHHHHHHTTT-PPPPPPPPP---S--S-EEEESS--EES-TTSPP--HHHHH-TTPPP--SS-EEEEEE-TTS-EEEEEEETTEEEEEEEEPEEE-TTS-EEEPPEEEEEEEETTEEEEEEEEEEEEEETTEEEEEEEEEEEEEETTEEEEEEEEEEEEEEB--

Radius of gyration: 26.91 Å; chains: 1; bounding box: 71×30×98 Å

Sequence (184 aa):
MKKTKHNSTFCKGLAPLVVVTAILTLFFQSCKPFKEVTKTNNSKTEIVGVYSNDCDSIDNKNATKKQLWQTVDKNYIPEKAGLEVKIQSTKNNKLFVQLIDNDSVISEKIIKGHFKNDQCYYKRRYFYIVPILPVLWWFENRQTRIYLNQGYLVLEEKEDTGGAVLIMAGGNTTNTNRLYKKIR

Foldseek 3Di:
DDDDDDDDDDDDDDPPVVVVVVVVVVVPPPPDDDDPDDQDQAPDDQLFAKWAQFFPDKPDPPDDGGGPVCVQPVPDDDPDHRWMKGWDADPVQWIKIFIDDPNDTPDIDIFDFHQDPSNKTKGPKDKDKDPPDPQKIKIKIKIWIWDDDPQWTKIKIWIKIWIGHNPDTDIDIDIMITTIGGDD